Protein AF-0000000079455329 (afdb_homodimer)

Nearest PDB structures (foldseek):
  3hhj-assembly1_A  TM=7.631E-01  e=2.461E-07  Bartonella henselae str. Houston-1
  3r03-assembly1_A  TM=6.659E-01  e=1.787E-07  Rhodospirillum rubrum ATCC 11170
  5gp0-assembly1_I  TM=7.687E-01  e=3.396E-06  Arabidopsis thaliana
  2fml-assembly1_A  TM=8.034E-01  e=8.872E-06  Enterococcus faecalis
  5wy6-assembly1_A  TM=7.655E-01  e=1.303E-05  Arabidopsis thaliana

Secondary structure (DSSP, 8-state):
----PEEEEEEEEEEEETTEEEEEEE-SSTTTT-EE-EEEEPPTT--HHHHHHHHHHHHH-----GGG-EEEEEEEEEETT--EEEEEEEEEEE---SEEEEEEETTS--GGGS-TTHHHHHHHHHTT--EEEEEEESSSS-EEEEEEEE-S-TTS--/----PEEEEEEEEEEEETTEEEEEEE-SSTTTT-EE-EEEEPPTT--HHHHHHHHHHHHH-----GGG-EEEEEEEEEETT--EEEEEEEEEEE---SEEEEEEETTS--GGGS-TTHHHHHHHHHTT--EEEEEEESSSS-EEEEEEEE-S-TTS--

InterPro domains:
  IPR000086 NUDIX hydrolase domain [PF00293] (7-78)
  IPR000086 NUDIX hydrolase domain [PS51462] (4-130)
  IPR003563 Oxidized purine nucleoside triphosphate [PR01403] (7-24)
  IPR003563 Oxidized purine nucleoside triphosphate [PR01403] (24-40)
  IPR003563 Oxidized purine nucleoside triphosphate [PR01403] (100-118)
  IPR003563 Oxidized purine nucleoside triphosphate [PR01403] (119-137)
  IPR003563 Oxidized purine nucleoside triphosphate [PR01403] (137-152)
  IPR015797 NUDIX hydrolase-like domain superfamily [SSF55811] (6-130)
  IPR020084 NUDIX hydrolase, conserved site [PS00893] (40-61)
  IPR020476 NUDIX hydrolase [PR00502] (35-49)
  IPR020476 NUDIX hydrolase [PR00502] (49-64)

Structure (mmCIF, N/CA/C/O backbone):
data_AF-0000000079455329-model_v1
#
loop_
_entity.id
_entity.type
_entity.pdbx_description
1 polymer 'Oxidized purine nucleoside triphosphate hydrolase'
#
loop_
_atom_site.group_PDB
_atom_site.id
_atom_site.type_symbol
_atom_site.label_atom_id
_atom_site.label_alt_id
_atom_site.label_comp_id
_atom_site.label_asym_id
_atom_site.label_entity_id
_atom_site.label_seq_id
_atom_site.pdbx_PDB_ins_code
_atom_site.Cartn_x
_atom_site.Cartn_y
_atom_site.Cartn_z
_atom_site.occupancy
_atom_site.B_iso_or_equiv
_atom_site.auth_seq_id
_atom_site.auth_comp_id
_atom_site.auth_asym_id
_atom_site.auth_atom_id
_atom_site.pdbx_PDB_model_num
ATOM 1 N N . MET A 1 1 ? -15.812 -41.5 -19.469 1 39.53 1 MET A N 1
ATOM 2 C CA . MET A 1 1 ? -16 -40.094 -19.812 1 39.53 1 MET A CA 1
ATOM 3 C C . MET A 1 1 ? -14.977 -39.219 -19.125 1 39.53 1 MET A C 1
ATOM 5 O O . MET A 1 1 ? -14.961 -39.125 -17.891 1 39.53 1 MET A O 1
ATOM 9 N N . THR A 1 2 ? -13.734 -39.094 -19.531 1 50.09 2 THR A N 1
ATOM 10 C CA . THR A 1 2 ? -12.586 -38.438 -18.906 1 50.09 2 THR A CA 1
ATOM 11 C C . THR A 1 2 ? -12.938 -37.031 -18.484 1 50.09 2 THR A C 1
ATOM 13 O O . THR A 1 2 ? -13.414 -36.219 -19.281 1 50.09 2 THR A O 1
ATOM 16 N N . ALA A 1 3 ? -13.453 -36.875 -17.328 1 58.66 3 ALA A N 1
ATOM 17 C CA . ALA A 1 3 ? -14.062 -35.656 -16.844 1 58.66 3 ALA A CA 1
ATOM 18 C C . ALA A 1 3 ? -13.258 -34.438 -17.266 1 58.66 3 ALA A C 1
ATOM 20 O O . ALA A 1 3 ? -12.023 -34.438 -17.188 1 58.66 3 ALA A O 1
ATOM 21 N N . GLU A 1 4 ? -13.625 -33.781 -18.297 1 73.31 4 GLU A N 1
ATOM 22 C CA . GLU A 1 4 ? -13 -32.562 -18.875 1 73.31 4 GLU A CA 1
ATOM 23 C C . GLU A 1 4 ? -12.672 -31.547 -17.797 1 73.31 4 GLU A C 1
ATOM 25 O O . GLU A 1 4 ? -13.523 -31.203 -16.969 1 73.31 4 GLU A O 1
ATOM 30 N N . LEU A 1 5 ? -11.375 -31.406 -17.453 1 83.12 5 LEU A N 1
ATOM 31 C CA . LEU A 1 5 ? -10.945 -30.453 -16.453 1 83.12 5 LEU A CA 1
ATOM 32 C C . LEU A 1 5 ? -11.414 -29.031 -16.812 1 83.12 5 LEU A C 1
ATOM 34 O O . LEU A 1 5 ? -11.336 -28.641 -17.969 1 83.12 5 LEU A O 1
ATOM 38 N N . THR A 1 6 ? -12.133 -28.422 -15.922 1 92.31 6 THR A N 1
ATOM 39 C CA . THR A 1 6 ? -12.461 -27.016 -16.094 1 92.31 6 THR A CA 1
ATOM 40 C C . THR A 1 6 ? -11.227 -26.141 -15.867 1 92.31 6 THR A C 1
ATOM 42 O O . THR A 1 6 ? -10.508 -26.312 -14.891 1 92.31 6 THR A O 1
ATOM 45 N N . ARG A 1 7 ? -10.938 -25.266 -16.828 1 93.88 7 ARG A N 1
ATOM 46 C CA . ARG A 1 7 ? -9.781 -24.375 -16.75 1 93.88 7 ARG A CA 1
ATOM 47 C C . ARG A 1 7 ? -10.164 -23.047 -16.125 1 93.88 7 ARG A C 1
ATOM 49 O O . ARG A 1 7 ? -11.125 -22.391 -16.547 1 93.88 7 ARG A O 1
ATOM 56 N N . ARG A 1 8 ? -9.508 -22.672 -15.062 1 94.81 8 ARG A N 1
ATOM 57 C CA . ARG A 1 8 ? -9.648 -21.359 -14.422 1 94.81 8 ARG A CA 1
ATOM 58 C C . ARG A 1 8 ? -8.406 -20.5 -14.664 1 94.81 8 ARG A C 1
ATOM 60 O O . ARG A 1 8 ? -7.293 -20.906 -14.328 1 94.81 8 ARG A O 1
ATOM 67 N N . VAL A 1 9 ? -8.609 -19.391 -15.234 1 97.19 9 VAL A N 1
ATOM 68 C CA . VAL A 1 9 ? -7.496 -18.5 -15.539 1 97.19 9 VAL A CA 1
ATOM 69 C C . VAL A 1 9 ? -7.355 -17.453 -14.43 1 97.19 9 VAL A C 1
ATOM 71 O O . VAL A 1 9 ? -8.312 -16.734 -14.117 1 97.19 9 VAL A O 1
ATOM 74 N N . LEU A 1 10 ? -6.168 -17.391 -13.805 1 97.44 10 LEU A N 1
ATOM 75 C CA . LEU A 1 10 ? -5.859 -16.5 -12.695 1 97.44 10 LEU A CA 1
ATOM 76 C C . LEU A 1 10 ? -4.633 -15.648 -13.008 1 97.44 10 LEU A C 1
ATOM 78 O O . LEU A 1 10 ? -3.857 -15.977 -13.906 1 97.44 10 LEU A O 1
ATOM 82 N N . THR A 1 11 ? -4.512 -14.531 -12.312 1 98 11 THR A N 1
ATOM 83 C CA . THR A 1 11 ? -3.316 -13.703 -12.398 1 98 11 THR A CA 1
ATOM 84 C C . THR A 1 11 ? -2.65 -13.57 -11.031 1 98 11 THR A C 1
ATOM 86 O O . THR A 1 11 ? -3.303 -13.734 -10 1 98 11 THR A O 1
ATOM 89 N N . LEU A 1 12 ? -1.453 -13.398 -11.047 1 97.56 12 LEU A N 1
ATOM 90 C CA . LEU A 1 12 ? -0.625 -13.102 -9.883 1 97.56 12 LEU A CA 1
ATOM 91 C C . LEU A 1 12 ? 0.393 -12.016 -10.203 1 97.56 12 LEU A C 1
ATOM 93 O O . LEU A 1 12 ? 1.142 -12.125 -11.18 1 97.56 12 LEU A O 1
ATOM 97 N N . LEU A 1 13 ? 0.388 -10.984 -9.477 1 96.44 13 LEU A N 1
ATOM 98 C CA . LEU A 1 13 ? 1.254 -9.828 -9.711 1 96.44 13 LEU A CA 1
ATOM 99 C C . LEU A 1 13 ? 2.104 -9.531 -8.484 1 96.44 13 LEU A C 1
ATOM 101 O O . LEU A 1 13 ? 1.582 -9.445 -7.367 1 96.44 13 LEU A O 1
ATOM 105 N N . PHE A 1 14 ? 3.377 -9.414 -8.68 1 95.44 14 PHE A N 1
ATOM 106 C CA . PHE A 1 14 ? 4.312 -9.047 -7.625 1 95.44 14 PHE A CA 1
ATOM 107 C C . PHE A 1 14 ? 4.859 -7.645 -7.848 1 95.44 14 PHE A C 1
ATOM 109 O O . PHE A 1 14 ? 5.234 -7.285 -8.969 1 95.44 14 PHE A O 1
ATOM 116 N N . VAL A 1 15 ? 4.883 -6.852 -6.875 1 88.69 15 VAL A N 1
ATOM 117 C CA . VAL A 1 15 ? 5.402 -5.488 -6.902 1 88.69 15 VAL A CA 1
ATOM 118 C C . VAL A 1 15 ? 6.773 -5.445 -6.234 1 88.69 15 VAL A C 1
ATOM 120 O O . VAL A 1 15 ? 6.93 -5.867 -5.09 1 88.69 15 VAL A O 1
ATOM 123 N N . ARG A 1 16 ? 7.695 -4.898 -6.992 1 88.62 16 ARG A N 1
ATOM 124 C CA . ARG A 1 16 ? 9.078 -4.84 -6.52 1 88.62 16 ARG A CA 1
ATOM 125 C C . ARG A 1 16 ? 9.547 -3.395 -6.375 1 88.62 16 ARG A C 1
ATOM 127 O O . ARG A 1 16 ? 9.227 -2.551 -7.215 1 88.62 16 ARG A O 1
ATOM 134 N N . GLU A 1 17 ? 10.297 -3.162 -5.355 1 81.75 17 GLU A N 1
ATOM 135 C CA . GLU A 1 17 ? 11.031 -1.917 -5.141 1 81.75 17 GLU A CA 1
ATOM 136 C C . GLU A 1 17 ? 12.469 -2.189 -4.727 1 81.75 17 GLU A C 1
ATOM 138 O O . GLU A 1 17 ? 12.742 -2.484 -3.561 1 81.75 17 GLU A O 1
ATOM 143 N N . GLY A 1 18 ? 13.375 -2.064 -5.742 1 83.12 18 GLY A N 1
ATOM 144 C CA . GLY A 1 18 ? 14.742 -2.449 -5.445 1 83.12 18 GLY A CA 1
ATOM 145 C C . GLY A 1 18 ? 14.867 -3.877 -4.945 1 83.12 18 GLY A C 1
ATOM 146 O O . GLY A 1 18 ? 14.477 -4.816 -5.641 1 83.12 18 GLY A O 1
ATOM 147 N N . ASP A 1 19 ? 15.391 -3.986 -3.68 1 87.81 19 ASP A N 1
ATOM 148 C CA . ASP A 1 19 ? 15.594 -5.309 -3.094 1 87.81 19 ASP A CA 1
ATOM 149 C C . ASP A 1 19 ? 14.438 -5.68 -2.17 1 87.81 19 ASP A C 1
ATOM 151 O O . ASP A 1 19 ? 14.609 -6.461 -1.232 1 87.81 19 ASP A O 1
ATOM 155 N N . ARG A 1 20 ? 13.32 -5.129 -2.416 1 86.62 20 ARG A N 1
ATOM 156 C CA . ARG A 1 20 ? 12.133 -5.449 -1.625 1 86.62 20 ARG A CA 1
ATOM 157 C C . ARG A 1 20 ? 10.992 -5.922 -2.516 1 86.62 20 ARG A C 1
ATOM 159 O O . ARG A 1 20 ? 10.867 -5.484 -3.662 1 86.62 20 ARG A O 1
ATOM 166 N N . LEU A 1 21 ? 10.203 -6.805 -1.957 1 90.5 21 LEU A N 1
ATOM 167 C CA . LEU A 1 21 ? 9.039 -7.371 -2.619 1 90.5 21 LEU A CA 1
ATOM 168 C C . LEU A 1 21 ? 7.785 -7.184 -1.766 1 90.5 21 LEU A C 1
ATOM 170 O O . LEU A 1 21 ? 7.805 -7.449 -0.562 1 90.5 21 LEU A O 1
ATOM 174 N N . LEU A 1 22 ? 6.754 -6.629 -2.357 1 86.25 22 LEU A N 1
ATOM 175 C CA . LEU A 1 22 ? 5.492 -6.473 -1.645 1 86.25 22 LEU A CA 1
ATOM 176 C C . LEU A 1 22 ? 4.688 -7.766 -1.673 1 86.25 22 LEU A C 1
ATOM 178 O O . LEU A 1 22 ? 4.414 -8.312 -2.744 1 86.25 22 LEU A O 1
ATOM 182 N N . LEU A 1 23 ? 4.344 -8.359 -0.534 1 89.75 23 LEU A N 1
ATOM 183 C CA . LEU A 1 23 ? 3.471 -9.516 -0.417 1 89.75 23 LEU A CA 1
ATOM 184 C C . LEU A 1 23 ? 2.211 -9.18 0.373 1 89.75 23 LEU A C 1
ATOM 186 O O . LEU A 1 23 ? 2.184 -8.188 1.106 1 89.75 23 LEU A O 1
ATOM 190 N N . GLY A 1 24 ? 1.191 -9.906 0.113 1 88.31 24 GLY A N 1
ATOM 191 C CA . GLY A 1 24 ? -0.048 -9.773 0.862 1 88.31 24 GLY A CA 1
ATOM 192 C C . GLY A 1 24 ? -0.431 -11.031 1.611 1 88.31 24 GLY A C 1
ATOM 193 O O . GLY A 1 24 ? -0.409 -12.125 1.047 1 88.31 24 GLY A O 1
ATOM 194 N N . TYR A 1 25 ? -0.701 -10.836 2.846 1 86.88 25 TYR A N 1
ATOM 195 C CA . TYR A 1 25 ? -1.181 -11.945 3.662 1 86.88 25 TYR A CA 1
ATOM 196 C C . TYR A 1 25 ? -2.664 -12.195 3.418 1 86.88 25 TYR A C 1
ATOM 198 O O . TYR A 1 25 ? -3.496 -11.312 3.639 1 86.88 25 TYR A O 1
ATOM 206 N N . LYS A 1 26 ? -2.961 -13.359 2.943 1 85.56 26 LYS A N 1
ATOM 207 C CA . LYS A 1 26 ? -4.355 -13.688 2.652 1 85.56 26 LYS A CA 1
ATOM 208 C C . LYS A 1 26 ? -5.133 -13.969 3.934 1 85.56 26 LYS A C 1
ATOM 210 O O . LYS A 1 26 ? -4.836 -14.93 4.648 1 85.56 26 LYS A O 1
ATOM 215 N N . LYS A 1 27 ? -6.176 -13.234 4.137 1 80.12 27 LYS A N 1
ATOM 216 C CA . LYS A 1 27 ? -6.953 -13.328 5.371 1 80.12 27 LYS A CA 1
ATOM 217 C C . LYS A 1 27 ? -8.109 -14.32 5.223 1 80.12 27 LYS A C 1
ATOM 219 O O . LYS A 1 27 ? -8.562 -14.898 6.207 1 80.12 27 LYS A O 1
ATOM 224 N N . ASN A 1 28 ? -8.516 -14.539 4.012 1 79.5 28 ASN A N 1
ATOM 225 C CA . ASN A 1 28 ? -9.664 -15.406 3.756 1 79.5 28 ASN A CA 1
ATOM 226 C C . ASN A 1 28 ? -9.539 -16.109 2.406 1 79.5 28 ASN A C 1
ATOM 228 O O . ASN A 1 28 ? -8.664 -15.781 1.607 1 79.5 28 ASN A O 1
ATOM 232 N N . GLY A 1 29 ? -10.305 -17.219 2.221 1 80.62 29 GLY A N 1
ATOM 233 C CA . GLY A 1 29 ? -10.406 -17.875 0.926 1 80.62 29 GLY A CA 1
ATOM 234 C C . GLY A 1 29 ? -9.266 -18.828 0.652 1 80.62 29 GLY A C 1
ATOM 235 O O . GLY A 1 29 ? -8.609 -19.297 1.582 1 80.62 29 GLY A O 1
ATOM 236 N N . PHE A 1 30 ? -9.211 -19.203 -0.69 1 83.5 30 PHE A N 1
ATOM 237 C CA . PHE A 1 30 ? -8.18 -20.125 -1.163 1 83.5 30 PHE A CA 1
ATOM 238 C C . PHE A 1 30 ? -6.785 -19.562 -0.894 1 83.5 30 PHE A C 1
ATOM 240 O O . PHE A 1 30 ? -6.414 -18.531 -1.442 1 83.5 30 PHE A O 1
ATOM 247 N N . GLY A 1 31 ? -6.027 -20.234 -0.056 1 88.25 31 GLY A N 1
ATOM 248 C CA . GLY A 1 31 ? -4.695 -19.797 0.32 1 88.25 31 GLY A CA 1
ATOM 249 C C . GLY A 1 31 ? -4.68 -18.969 1.593 1 88.25 31 GLY A C 1
ATOM 250 O O . GLY A 1 31 ? -3.738 -18.219 1.836 1 88.25 31 GLY A O 1
ATOM 251 N N . LYS A 1 32 ? -5.785 -19.016 2.324 1 87.88 32 LYS A N 1
ATOM 252 C CA . LYS A 1 32 ? -5.855 -18.297 3.596 1 87.88 32 LYS A CA 1
ATOM 253 C C . LYS A 1 32 ? -4.648 -18.625 4.473 1 87.88 32 LYS A C 1
ATOM 255 O O . LYS A 1 32 ? -4.238 -19.781 4.57 1 87.88 32 LYS A O 1
ATOM 260 N N . GLY A 1 33 ? -4.098 -17.547 5.062 1 89.44 33 GLY A N 1
ATOM 261 C CA . GLY A 1 33 ? -2.98 -17.719 5.977 1 89.44 33 GLY A CA 1
ATOM 262 C C . GLY A 1 33 ? -1.634 -17.75 5.273 1 89.44 33 GLY A C 1
ATOM 263 O O . GLY A 1 33 ? -0.603 -17.984 5.906 1 89.44 33 GLY A O 1
ATOM 264 N N . LYS A 1 34 ? -1.612 -17.516 4.031 1 93.94 34 LYS A N 1
ATOM 265 C CA . LYS A 1 34 ? -0.366 -17.547 3.271 1 93.94 34 LYS A CA 1
ATOM 266 C C . LYS A 1 34 ? -0.044 -16.156 2.711 1 93.94 34 LYS A C 1
ATOM 268 O O . LYS A 1 34 ? -0.948 -15.406 2.344 1 93.94 34 LYS A O 1
ATOM 273 N N . TRP A 1 35 ? 1.238 -15.867 2.693 1 92.38 35 TRP A N 1
ATOM 274 C CA . TRP A 1 35 ? 1.725 -14.703 1.956 1 92.38 35 TRP A CA 1
ATOM 275 C C . TRP A 1 35 ? 1.782 -14.992 0.46 1 92.38 35 TRP A C 1
ATOM 277 O O . TRP A 1 35 ? 2.203 -16.078 0.047 1 92.38 35 TRP A O 1
ATOM 287 N N . ASN A 1 36 ? 1.346 -14.102 -0.273 1 94.56 36 ASN A N 1
ATOM 288 C CA . ASN A 1 36 ? 1.312 -14.289 -1.72 1 94.56 36 ASN A CA 1
ATOM 289 C C . ASN A 1 36 ? 1.382 -12.953 -2.457 1 94.56 36 ASN A C 1
ATOM 291 O O . ASN A 1 36 ? 1.353 -11.891 -1.831 1 94.56 36 ASN A O 1
ATOM 295 N N . GLY A 1 37 ? 1.66 -13.07 -3.75 1 95.06 37 GLY A N 1
ATOM 296 C CA . GLY A 1 37 ? 1.402 -11.898 -4.566 1 95.06 37 GLY A CA 1
ATOM 297 C C . GLY A 1 37 ? -0.066 -11.516 -4.621 1 95.06 37 GLY A C 1
ATOM 298 O O . GLY A 1 37 ? -0.883 -12.07 -3.883 1 95.06 37 GLY A O 1
ATOM 299 N N . PHE A 1 38 ? -0.296 -10.594 -5.422 1 92.12 38 PHE A N 1
ATOM 300 C CA . PHE A 1 38 ? -1.661 -10.102 -5.562 1 92.12 38 PHE A CA 1
ATOM 301 C C . PHE A 1 38 ? -2.287 -10.602 -6.859 1 92.12 38 PHE A C 1
ATOM 303 O O . PHE A 1 38 ? -1.667 -10.531 -7.922 1 92.12 38 PHE A O 1
ATOM 310 N N . GLY A 1 39 ? -3.467 -11.141 -6.742 1 94.06 39 GLY A N 1
ATOM 311 C CA . GLY A 1 39 ? -4.082 -11.68 -7.945 1 94.06 39 GLY A CA 1
ATOM 312 C C . GLY A 1 39 ? -5.449 -12.281 -7.699 1 94.06 39 GLY A C 1
ATOM 313 O O . GLY A 1 39 ? -5.977 -12.211 -6.586 1 94.06 39 GLY A O 1
ATOM 314 N N . GLY A 1 40 ? -6.016 -12.789 -8.727 1 94 40 GLY A N 1
ATOM 315 C CA . GLY A 1 40 ? -7.344 -13.383 -8.711 1 94 40 GLY A CA 1
ATOM 316 C C . GLY A 1 40 ? -7.809 -13.844 -10.078 1 94 40 GLY A C 1
ATOM 317 O O . GLY A 1 40 ? -6.996 -14.016 -10.992 1 94 40 GLY A O 1
ATOM 318 N N . LYS A 1 41 ? -9.094 -14.078 -10.148 1 95.06 41 LYS A N 1
ATOM 319 C CA . LYS A 1 41 ? -9.68 -14.633 -11.367 1 95.06 41 LYS A CA 1
ATOM 320 C C . LYS A 1 41 ? -9.789 -13.562 -12.453 1 95.06 41 LYS A C 1
ATOM 322 O O . LYS A 1 41 ? -10.109 -12.406 -12.164 1 95.06 41 LYS A O 1
ATOM 327 N N . VAL A 1 42 ? -9.539 -14.039 -13.672 1 97 42 VAL A N 1
ATOM 328 C CA . VAL A 1 42 ? -9.773 -13.188 -14.828 1 97 42 VAL A CA 1
ATOM 329 C C . VAL A 1 42 ? -11.266 -13.18 -15.172 1 97 42 VAL A C 1
ATOM 331 O O . VAL A 1 42 ? -11.883 -14.242 -15.281 1 97 42 VAL A O 1
ATOM 334 N N . LYS A 1 43 ? -11.867 -11.992 -15.273 1 95.12 43 LYS A N 1
ATOM 335 C CA . LYS A 1 43 ? -13.273 -11.867 -15.633 1 95.12 43 LYS A CA 1
ATOM 336 C C . LYS A 1 43 ? -13.477 -12.023 -17.141 1 95.12 43 LYS A C 1
ATOM 338 O O . LYS A 1 43 ? -12.547 -11.82 -17.922 1 95.12 43 LYS A O 1
ATOM 343 N N . ASP A 1 44 ? -14.695 -12.297 -17.484 1 93.94 44 ASP A N 1
ATOM 344 C CA . ASP A 1 44 ? -15.023 -12.461 -18.891 1 93.94 44 ASP A CA 1
ATOM 345 C C . ASP A 1 44 ? -14.734 -11.172 -19.672 1 93.94 44 ASP A C 1
ATOM 347 O O . ASP A 1 44 ? -15.156 -10.086 -19.266 1 93.94 44 ASP A O 1
ATOM 351 N N . GLY A 1 45 ? -13.984 -11.312 -20.844 1 95 45 GLY A N 1
ATOM 352 C CA . GLY A 1 45 ? -13.688 -10.172 -21.703 1 95 45 GLY A CA 1
ATOM 353 C C . GLY A 1 45 ? -12.5 -9.359 -21.219 1 95 45 GLY A C 1
ATOM 354 O O . GLY A 1 45 ? -12.117 -8.383 -21.859 1 95 45 GLY A O 1
ATOM 355 N N . GLU A 1 46 ? -11.961 -9.688 -20.141 1 94.62 46 GLU A N 1
ATOM 356 C CA . GLU A 1 46 ? -10.828 -8.984 -19.547 1 94.62 46 GLU A CA 1
ATOM 357 C C . GLU A 1 46 ? -9.5 -9.625 -19.953 1 94.62 46 GLU A C 1
ATOM 359 O O . GLU A 1 46 ? -9.391 -10.852 -20 1 94.62 46 GLU A O 1
ATOM 364 N N . THR A 1 47 ? -8.484 -8.797 -20.344 1 96.81 47 THR A N 1
ATOM 365 C CA . THR A 1 47 ? -7.156 -9.352 -20.547 1 96.81 47 THR A CA 1
ATOM 366 C C . THR A 1 47 ? -6.516 -9.75 -19.234 1 96.81 47 THR A C 1
ATOM 368 O O . THR A 1 47 ? -6.926 -9.273 -18.172 1 96.81 47 THR A O 1
ATOM 371 N N . VAL A 1 48 ? -5.512 -10.609 -19.297 1 97.25 48 VAL A N 1
ATOM 372 C CA . VAL A 1 48 ? -4.816 -11.039 -18.078 1 97.25 48 VAL A CA 1
ATOM 373 C C . VAL A 1 48 ? -4.086 -9.859 -17.453 1 97.25 48 VAL A C 1
ATOM 375 O O . VAL A 1 48 ? -3.977 -9.766 -16.234 1 97.25 48 VAL A O 1
ATOM 378 N N . GLU A 1 49 ? -3.586 -8.93 -18.25 1 96.5 49 GLU A N 1
ATOM 379 C CA . GLU A 1 49 ? -2.93 -7.734 -17.734 1 96.5 49 GLU A CA 1
ATOM 380 C C . GLU A 1 49 ? -3.908 -6.859 -16.953 1 96.5 49 GLU A C 1
ATOM 382 O O . GLU A 1 49 ? -3.6 -6.41 -15.852 1 96.5 49 GLU A O 1
ATOM 387 N N . ALA A 1 50 ? -5.082 -6.609 -17.547 1 94.06 50 ALA A N 1
ATOM 388 C CA . ALA A 1 50 ? -6.105 -5.793 -16.906 1 94.06 50 ALA A CA 1
ATOM 389 C C . ALA A 1 50 ? -6.547 -6.414 -15.586 1 94.06 50 ALA A C 1
ATOM 391 O O . ALA A 1 50 ? -6.73 -5.707 -14.586 1 94.06 50 ALA A O 1
ATOM 392 N N . ALA A 1 51 ? -6.75 -7.723 -15.609 1 96.06 51 ALA A N 1
ATOM 393 C CA . ALA A 1 51 ? -7.133 -8.438 -14.398 1 96.06 51 ALA A CA 1
ATOM 394 C C . ALA A 1 51 ? -6.074 -8.281 -13.305 1 96.06 51 ALA A C 1
ATOM 396 O O . ALA A 1 51 ? -6.402 -8.016 -12.148 1 96.06 51 ALA A O 1
ATOM 397 N N . ALA A 1 52 ? -4.77 -8.406 -13.672 1 96 52 ALA A N 1
ATOM 398 C CA . ALA A 1 52 ? -3.672 -8.281 -12.719 1 96 52 ALA A CA 1
ATOM 399 C C . ALA A 1 52 ? -3.67 -6.91 -12.055 1 96 52 ALA A C 1
ATOM 401 O O . ALA A 1 52 ? -3.553 -6.809 -10.828 1 96 52 ALA A O 1
ATOM 402 N N . ILE A 1 53 ? -3.842 -5.93 -12.859 1 87.69 53 ILE A N 1
ATOM 403 C CA . ILE A 1 53 ? -3.822 -4.559 -12.359 1 87.69 53 ILE A CA 1
ATOM 404 C C . ILE A 1 53 ? -5.031 -4.316 -11.461 1 87.69 53 ILE A C 1
ATOM 406 O O . ILE A 1 53 ? -4.898 -3.748 -10.375 1 87.69 53 ILE A O 1
ATOM 410 N N . ARG A 1 54 ? -6.168 -4.758 -11.891 1 85.69 54 ARG A N 1
ATOM 411 C CA . ARG A 1 54 ? -7.391 -4.59 -11.109 1 85.69 54 ARG A CA 1
ATOM 412 C C . ARG A 1 54 ? -7.281 -5.293 -9.758 1 85.69 54 ARG A C 1
ATOM 414 O O . ARG A 1 54 ? -7.598 -4.711 -8.719 1 85.69 54 ARG A O 1
ATOM 421 N N . GLU A 1 55 ? -6.906 -6.52 -9.68 1 90.38 55 GLU A N 1
ATOM 422 C CA . GLU A 1 55 ? -6.789 -7.301 -8.445 1 90.38 55 GLU A CA 1
ATOM 423 C C . GLU A 1 55 ? -5.773 -6.676 -7.492 1 90.38 55 GLU A C 1
ATOM 425 O O . GLU A 1 55 ? -5.977 -6.672 -6.277 1 90.38 55 GLU A O 1
ATOM 430 N N . LEU A 1 56 ? -4.652 -6.203 -8.023 1 85.81 56 LEU A N 1
ATOM 431 C CA . LEU A 1 56 ? -3.67 -5.523 -7.191 1 85.81 56 LEU A CA 1
ATOM 432 C C . LEU A 1 56 ? -4.297 -4.328 -6.477 1 85.81 56 LEU A C 1
ATOM 434 O O . LEU A 1 56 ? -4.125 -4.164 -5.266 1 85.81 56 LEU A O 1
ATOM 438 N N . GLU A 1 57 ? -4.992 -3.59 -7.246 1 74.44 57 GLU A N 1
ATOM 439 C CA . GLU A 1 57 ? -5.648 -2.418 -6.68 1 74.44 57 GLU A CA 1
ATOM 440 C C . GLU A 1 57 ? -6.66 -2.818 -5.605 1 74.44 57 GLU A C 1
ATOM 442 O O . GLU A 1 57 ? -6.688 -2.234 -4.52 1 74.44 57 GLU A O 1
ATOM 447 N N . GLU A 1 58 ? -7.477 -3.771 -5.879 1 76.81 58 GLU A N 1
ATOM 448 C CA . G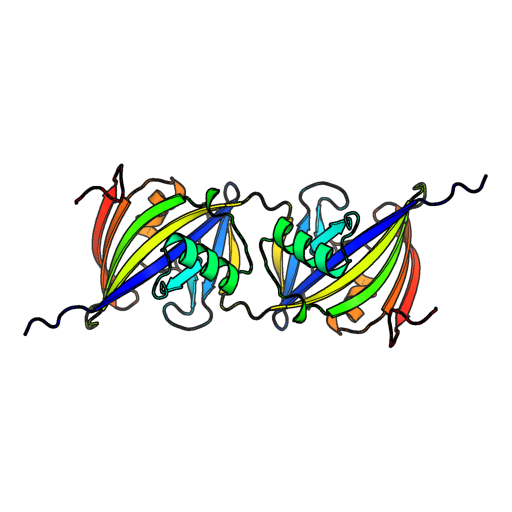LU A 1 58 ? -8.508 -4.227 -4.957 1 76.81 58 GLU A CA 1
ATOM 449 C C . GLU A 1 58 ? -7.898 -4.773 -3.67 1 76.81 58 GLU A C 1
ATOM 451 O O . GLU A 1 58 ? -8.414 -4.523 -2.576 1 76.81 58 GLU A O 1
ATOM 456 N N . GLU A 1 59 ? -6.793 -5.484 -3.744 1 80.75 59 GLU A N 1
ATOM 457 C CA . GLU A 1 59 ? -6.27 -6.25 -2.617 1 80.75 59 GLU A CA 1
ATOM 458 C C . GLU A 1 59 ? -5.246 -5.441 -1.829 1 80.75 59 GLU A C 1
ATOM 460 O O . GLU A 1 59 ? -4.941 -5.766 -0.679 1 80.75 59 GLU A O 1
ATOM 465 N N . SER A 1 60 ? -4.625 -4.461 -2.43 1 73.88 60 SER A N 1
ATOM 466 C CA . SER A 1 60 ? -3.514 -3.787 -1.764 1 73.88 60 SER A CA 1
ATOM 467 C C . SER A 1 60 ? -3.67 -2.271 -1.825 1 73.88 60 SER A C 1
ATOM 469 O O . SER A 1 60 ? -2.988 -1.542 -1.103 1 73.88 60 SER A O 1
ATOM 471 N N . GLY A 1 61 ? -4.551 -1.823 -2.773 1 67.69 61 GLY A N 1
ATOM 472 C CA . GLY A 1 61 ? -4.68 -0.39 -2.99 1 67.69 61 GLY A CA 1
ATOM 473 C C . GLY A 1 61 ? -3.586 0.182 -3.871 1 67.69 61 GLY A C 1
ATOM 474 O O . GLY A 1 61 ? -3.609 1.367 -4.207 1 67.69 61 GLY A O 1
ATOM 475 N N . VAL A 1 62 ? -2.664 -0.578 -4.301 1 69.31 62 VAL A N 1
ATOM 476 C CA . VAL A 1 62 ? -1.549 -0.129 -5.129 1 69.31 62 VAL A CA 1
ATOM 477 C C . VAL A 1 62 ? -1.984 -0.061 -6.59 1 69.31 62 VAL A C 1
ATOM 479 O O . VAL A 1 62 ? -2.627 -0.984 -7.098 1 69.31 62 VAL A O 1
ATOM 482 N N . ILE A 1 63 ? -1.765 1.055 -7.234 1 66.44 63 ILE A N 1
ATOM 483 C CA . ILE A 1 63 ? -2.08 1.232 -8.648 1 66.44 63 ILE A CA 1
ATOM 484 C C . ILE A 1 63 ? -0.79 1.25 -9.469 1 66.44 63 ILE A C 1
ATOM 486 O O . ILE A 1 63 ? 0.177 1.922 -9.102 1 66.44 63 ILE A O 1
ATOM 490 N N . VAL A 1 64 ? -0.723 0.481 -10.492 1 75.31 64 VAL A N 1
ATOM 491 C CA . VAL A 1 64 ? 0.437 0.439 -11.375 1 75.31 64 VAL A CA 1
ATOM 492 C C . VAL A 1 64 ? -0.009 0.642 -12.82 1 75.31 64 VAL A C 1
ATOM 494 O O . VAL A 1 64 ? -1.182 0.446 -13.148 1 75.31 64 VAL A O 1
ATOM 497 N N . SER A 1 65 ? 0.911 1.133 -13.617 1 75.56 65 SER A N 1
ATOM 498 C CA . SER A 1 65 ? 0.626 1.343 -15.031 1 75.56 65 SER A CA 1
ATOM 499 C C . SER A 1 65 ? 0.776 0.049 -15.828 1 75.56 65 SER A C 1
ATOM 501 O O . SER A 1 65 ? 1.594 -0.806 -15.477 1 75.56 65 SER A O 1
ATOM 503 N N . TYR A 1 66 ? -0.024 -0.013 -16.891 1 85 66 TYR A N 1
ATOM 504 C CA . TYR A 1 66 ? 0.076 -1.137 -17.828 1 85 66 TYR A CA 1
ATOM 505 C C . TYR A 1 66 ? 1.493 -1.27 -18.359 1 85 66 TYR A C 1
ATOM 507 O O . TYR A 1 66 ? 1.994 -2.383 -18.547 1 85 66 TYR A O 1
ATOM 515 N N . THR A 1 67 ? 2.168 -0.127 -18.562 1 86.38 67 THR A N 1
ATOM 516 C CA . THR A 1 67 ? 3.475 -0.117 -19.203 1 86.38 67 THR A CA 1
ATOM 517 C C . THR A 1 67 ? 4.555 -0.624 -18.25 1 86.38 67 THR A C 1
ATOM 519 O O . THR A 1 67 ? 5.652 -0.98 -18.688 1 86.38 67 THR A O 1
ATOM 522 N N . SER A 1 68 ? 4.285 -0.651 -17.016 1 85.88 68 SER A N 1
ATOM 523 C CA . SER A 1 68 ? 5.277 -1.089 -16.047 1 85.88 68 SER A CA 1
ATOM 524 C C . SER A 1 68 ? 5.184 -2.59 -15.789 1 85.88 68 SER A C 1
ATOM 526 O O . SER A 1 68 ? 6.059 -3.174 -15.148 1 85.88 68 SER A O 1
ATOM 528 N N . LEU A 1 69 ? 4.117 -3.217 -16.328 1 92.56 69 LEU A N 1
ATOM 529 C CA . LEU A 1 69 ? 3.885 -4.637 -16.078 1 92.56 69 LEU A CA 1
ATOM 530 C C . LEU A 1 69 ? 4.801 -5.492 -16.953 1 92.56 69 LEU A C 1
ATOM 532 O O . LEU A 1 69 ? 4.984 -5.203 -18.141 1 92.56 69 LEU A O 1
ATOM 536 N N . LYS A 1 70 ? 5.402 -6.449 -16.375 1 95.25 70 LYS A N 1
ATOM 537 C CA . LYS A 1 70 ? 6.184 -7.457 -17.094 1 95.25 70 LYS A CA 1
ATOM 538 C C . LYS A 1 70 ? 5.625 -8.859 -16.844 1 95.25 70 LYS A C 1
ATOM 540 O O . LYS A 1 70 ? 5.547 -9.312 -15.703 1 95.25 70 LYS A O 1
ATOM 545 N N . LYS A 1 71 ? 5.203 -9.531 -17.906 1 97.38 71 LYS A N 1
ATOM 546 C CA . LYS A 1 71 ? 4.781 -10.922 -17.781 1 97.38 71 LYS A CA 1
ATOM 547 C C . LYS A 1 71 ? 5.984 -11.852 -17.688 1 97.38 71 LYS A C 1
ATOM 549 O O . LYS A 1 71 ? 6.855 -11.836 -18.562 1 97.38 71 LYS A O 1
ATOM 554 N N . LEU A 1 72 ? 5.98 -12.664 -16.703 1 97.5 72 LEU A N 1
ATOM 555 C CA . LEU A 1 72 ? 7.168 -13.492 -16.5 1 97.5 72 LEU A CA 1
ATOM 556 C C . LEU A 1 72 ? 6.859 -14.961 -16.75 1 97.5 72 LEU A C 1
ATOM 558 O O . LEU A 1 72 ? 7.75 -15.734 -17.125 1 97.5 72 LEU A O 1
ATOM 562 N N . ALA A 1 73 ? 5.57 -15.398 -16.516 1 98 73 ALA A N 1
ATOM 563 C CA . ALA A 1 73 ? 5.367 -16.844 -16.609 1 98 73 ALA A CA 1
ATOM 564 C C . ALA A 1 73 ? 3.893 -17.172 -16.828 1 98 73 ALA A C 1
ATOM 566 O O . ALA A 1 73 ? 3.018 -16.344 -16.562 1 98 73 ALA A O 1
ATOM 567 N N . LYS A 1 74 ? 3.707 -18.266 -17.391 1 97.25 74 LYS A N 1
ATOM 568 C CA . LYS A 1 74 ? 2.445 -19 -17.391 1 97.25 74 LYS A CA 1
ATOM 569 C C . LYS A 1 74 ? 2.596 -20.344 -16.672 1 97.25 74 LYS A C 1
ATOM 571 O O . LYS A 1 74 ? 3.381 -21.188 -17.109 1 97.25 74 LYS A O 1
ATOM 576 N N . MET A 1 75 ? 1.878 -20.5 -15.57 1 97.62 75 MET A N 1
ATOM 577 C CA . MET A 1 75 ? 1.975 -21.719 -14.781 1 97.62 75 MET A CA 1
ATOM 578 C C . MET A 1 75 ? 0.641 -22.453 -14.758 1 97.62 75 MET A C 1
ATOM 580 O O . MET A 1 75 ? -0.419 -21.844 -14.875 1 97.62 75 MET A O 1
ATOM 584 N N . GLU A 1 76 ? 0.767 -23.719 -14.648 1 96.81 76 GLU A N 1
ATOM 585 C CA . GLU A 1 76 ? -0.407 -24.562 -14.453 1 96.81 76 GLU A CA 1
ATOM 586 C C . GLU A 1 76 ? -0.313 -25.344 -13.141 1 96.81 76 GLU A C 1
ATOM 588 O O . GLU A 1 76 ? 0.753 -25.844 -12.789 1 96.81 76 GLU A O 1
ATOM 593 N N . MET A 1 77 ? -1.411 -25.344 -12.453 1 95.88 77 MET A N 1
ATOM 594 C CA . MET A 1 77 ? -1.489 -26.078 -11.188 1 95.88 77 MET A CA 1
ATOM 595 C C . MET A 1 77 ? -2.707 -26.984 -11.164 1 95.88 77 MET A C 1
ATOM 597 O O . MET A 1 77 ? -3.799 -26.594 -11.578 1 95.88 77 MET A O 1
ATOM 601 N N . GLU A 1 78 ? -2.488 -28.203 -10.734 1 94.94 78 GLU A N 1
ATOM 602 C CA . GLU A 1 78 ? -3.557 -29.172 -10.523 1 94.94 78 GLU A CA 1
ATOM 603 C C . GLU A 1 78 ? -3.521 -29.734 -9.102 1 94.94 78 GLU A C 1
ATOM 605 O O . GLU A 1 78 ? -2.447 -29.969 -8.547 1 94.94 78 GLU A O 1
ATOM 610 N N . PHE A 1 79 ? -4.695 -29.891 -8.555 1 93.62 79 PHE A N 1
ATOM 611 C CA . PHE A 1 79 ? -4.852 -30.5 -7.234 1 93.62 79 PHE A CA 1
ATOM 612 C C . PHE A 1 79 ? -5.535 -31.844 -7.344 1 93.62 79 PHE A C 1
ATOM 614 O O . PHE A 1 79 ? -6.574 -31.969 -7.996 1 93.62 79 PHE A O 1
ATOM 621 N N . GLU A 1 80 ? -4.891 -32.812 -6.762 1 92.75 80 GLU A N 1
ATOM 622 C CA . GLU A 1 80 ? -5.504 -34.125 -6.781 1 92.75 80 GLU A CA 1
ATOM 623 C C . GLU A 1 80 ? -6.922 -34.094 -6.223 1 92.75 80 GLU A C 1
ATOM 625 O O . GLU A 1 80 ? -7.164 -33.5 -5.172 1 92.75 80 GLU A O 1
ATOM 630 N N . GLY A 1 81 ? -7.832 -34.719 -6.98 1 90.44 81 GLY A N 1
ATOM 631 C CA . GLY A 1 81 ? -9.211 -34.781 -6.535 1 90.44 81 GLY A CA 1
ATOM 632 C C . GLY A 1 81 ? -10.055 -33.625 -7.016 1 90.44 81 GLY A C 1
ATOM 633 O O . GLY A 1 81 ? -11.281 -33.625 -6.879 1 90.44 81 GLY A O 1
ATOM 634 N N . TRP A 1 82 ? -9.367 -32.625 -7.477 1 88.81 82 TRP A N 1
ATOM 635 C CA . TRP A 1 82 ? -10.094 -31.5 -8.023 1 88.81 82 TRP A CA 1
ATOM 636 C C . TRP A 1 82 ? -10.336 -31.672 -9.523 1 88.81 82 TRP A C 1
ATOM 638 O O . TRP A 1 82 ? -9.539 -32.312 -10.211 1 88.81 82 TRP A O 1
ATOM 648 N N . ASN A 1 83 ? -11.344 -31.234 -10.023 1 90.62 83 ASN A N 1
ATOM 649 C CA . ASN A 1 83 ? -11.625 -31.234 -11.453 1 90.62 83 ASN A CA 1
ATOM 650 C C . ASN A 1 83 ? -11.359 -29.859 -12.078 1 90.62 83 ASN A C 1
ATOM 652 O O . ASN A 1 83 ? -12.164 -29.375 -12.883 1 90.62 83 ASN A O 1
ATOM 656 N N . GLU A 1 84 ? -10.352 -29.266 -11.625 1 92.19 84 GLU A N 1
ATOM 657 C CA . GLU A 1 84 ? -10.008 -27.922 -12.117 1 92.19 84 GLU A CA 1
ATOM 658 C C . GLU A 1 84 ? -8.516 -27.797 -12.383 1 92.19 84 GLU A C 1
ATOM 660 O O . GLU A 1 84 ? -7.699 -28.328 -11.625 1 92.19 84 GLU A O 1
ATOM 665 N N . LEU A 1 85 ? -8.219 -27.188 -13.469 1 94.94 85 LEU A N 1
ATOM 666 C CA . LEU A 1 85 ? -6.863 -26.75 -13.797 1 94.94 85 LEU A CA 1
ATOM 667 C C . LEU A 1 85 ? -6.719 -25.234 -13.617 1 94.94 85 LEU A C 1
ATOM 669 O O . LEU A 1 85 ? -7.469 -24.469 -14.211 1 94.94 85 LEU A O 1
ATOM 673 N N . LEU A 1 86 ? -5.832 -24.891 -12.734 1 95.5 86 LEU A N 1
ATOM 674 C CA . LEU A 1 86 ? -5.559 -23.469 -12.539 1 95.5 86 LEU A CA 1
ATOM 675 C C . LEU A 1 86 ? -4.449 -23 -13.477 1 95.5 86 LEU A C 1
ATOM 677 O O . LEU A 1 86 ? -3.336 -23.531 -13.438 1 95.5 86 LEU A O 1
ATOM 681 N N . GLU A 1 87 ? -4.77 -22.141 -14.336 1 97.12 87 GLU A N 1
ATOM 682 C CA . GLU A 1 87 ? -3.799 -21.453 -15.18 1 97.12 87 GLU A CA 1
ATOM 683 C C . GLU A 1 87 ? -3.451 -20.078 -14.609 1 97.12 87 GLU A C 1
ATOM 685 O O . GLU A 1 87 ? -4.312 -19.203 -14.523 1 97.12 87 GLU A O 1
ATOM 690 N N . ILE A 1 88 ? -2.211 -19.906 -14.25 1 97.88 88 ILE A N 1
ATOM 691 C CA . ILE A 1 88 ? -1.798 -18.688 -13.555 1 97.88 88 ILE A CA 1
ATOM 692 C C . ILE A 1 88 ? -0.866 -17.875 -14.453 1 97.88 88 ILE A C 1
ATOM 694 O O . ILE A 1 88 ? 0.158 -18.391 -14.914 1 97.88 88 ILE A O 1
ATOM 698 N N . HIS A 1 89 ? -1.216 -16.656 -14.781 1 98.25 89 HIS A N 1
ATOM 699 C CA . HIS A 1 89 ? -0.339 -15.703 -15.445 1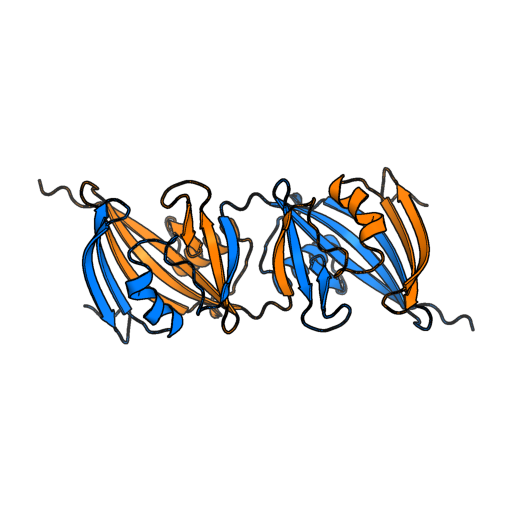 98.25 89 HIS A CA 1
ATOM 700 C C . HIS A 1 89 ? 0.398 -14.836 -14.438 1 98.25 89 HIS A C 1
ATOM 702 O O . HIS A 1 89 ? -0.225 -14.062 -13.703 1 98.25 89 HIS A O 1
ATOM 708 N N . LEU A 1 90 ? 1.687 -14.953 -14.414 1 98.25 90 LEU A N 1
ATOM 709 C CA . LEU A 1 90 ? 2.537 -14.305 -13.43 1 98.25 90 LEU A CA 1
ATOM 710 C C . LEU A 1 90 ? 3.131 -13.016 -13.992 1 98.25 90 LEU A C 1
ATOM 712 O O . LEU A 1 90 ? 3.75 -13.023 -15.055 1 98.25 90 LEU A O 1
ATOM 716 N N . PHE A 1 91 ? 2.979 -11.914 -13.25 1 97.75 91 PHE A N 1
ATOM 717 C CA . PHE A 1 91 ? 3.508 -10.609 -13.617 1 97.75 91 PHE A CA 1
ATOM 718 C C . PHE A 1 91 ? 4.387 -10.047 -12.508 1 97.75 91 PHE A C 1
ATOM 720 O O . PHE A 1 91 ? 4.246 -10.422 -11.344 1 97.75 91 PHE A O 1
ATOM 727 N N . THR A 1 92 ? 5.301 -9.188 -12.883 1 95.81 92 THR A N 1
ATOM 728 C CA . THR A 1 92 ? 6.043 -8.359 -11.945 1 95.81 92 THR A CA 1
ATOM 729 C C . THR A 1 92 ? 6.02 -6.895 -12.383 1 95.81 92 THR A C 1
ATOM 731 O O . THR A 1 92 ? 5.766 -6.598 -13.555 1 95.81 92 THR A O 1
ATOM 734 N N . THR A 1 93 ? 6.117 -5.988 -11.453 1 91.38 93 THR A N 1
ATOM 735 C CA . THR A 1 93 ? 6.25 -4.559 -11.711 1 91.38 93 THR A CA 1
ATOM 736 C C . THR A 1 93 ? 7.191 -3.918 -10.695 1 91.38 93 THR A C 1
ATOM 738 O O . THR A 1 93 ? 7.348 -4.418 -9.578 1 91.38 93 THR A O 1
ATOM 741 N N . HIS A 1 94 ? 7.848 -2.844 -11.164 1 85.38 94 HIS A N 1
ATOM 742 C CA . HIS A 1 94 ? 8.727 -2.07 -10.289 1 85.38 94 HIS A CA 1
ATOM 743 C C . HIS A 1 94 ? 8.094 -0.732 -9.922 1 85.38 94 HIS A C 1
ATOM 745 O O . HIS A 1 94 ? 7.48 -0.075 -10.766 1 85.38 94 HIS A O 1
ATOM 751 N N . THR A 1 95 ? 8.008 -0.581 -8.672 1 70.25 95 THR A N 1
ATOM 752 C CA . THR A 1 95 ? 7.52 0.723 -8.234 1 70.25 95 THR A CA 1
ATOM 753 C C . THR A 1 95 ? 8.594 1.465 -7.438 1 70.25 95 THR A C 1
ATOM 755 O O . THR A 1 95 ? 9.516 0.848 -6.91 1 70.25 95 THR A O 1
ATOM 758 N N . PHE A 1 96 ? 8.734 2.689 -7.754 1 58.22 96 PHE A N 1
ATOM 759 C CA . PHE A 1 96 ? 9.578 3.555 -6.93 1 58.22 96 PHE A CA 1
ATOM 760 C C . PHE A 1 96 ? 8.719 4.422 -6.012 1 58.22 96 PHE A C 1
ATOM 762 O O . PHE A 1 96 ? 8.195 5.453 -6.434 1 58.22 96 PHE A O 1
ATOM 769 N N . CYS A 1 97 ? 8.18 3.775 -4.957 1 57.19 97 CYS A N 1
ATOM 770 C CA . CYS A 1 97 ? 7.312 4.559 -4.082 1 57.19 97 CYS A CA 1
ATOM 771 C C . CYS A 1 97 ? 8.125 5.535 -3.242 1 57.19 97 CYS A C 1
ATOM 773 O O . CYS A 1 97 ? 9.172 5.172 -2.701 1 57.19 97 CYS A O 1
ATOM 775 N N . GLU A 1 98 ? 7.887 6.902 -3.408 1 61.16 98 GLU A N 1
ATOM 776 C CA . GLU A 1 98 ? 8.516 7.93 -2.58 1 61.16 98 GLU A CA 1
ATOM 777 C C . GLU A 1 98 ? 8.414 7.578 -1.098 1 61.16 98 GLU A C 1
ATOM 779 O O . GLU A 1 98 ? 9.312 7.895 -0.316 1 61.16 98 GLU A O 1
ATOM 784 N N . MET A 1 99 ? 7.391 6.922 -0.789 1 64.31 99 MET A N 1
ATOM 785 C CA . MET A 1 99 ? 7.223 6.508 0.601 1 64.31 99 MET A CA 1
ATOM 786 C C . MET A 1 99 ? 7.184 4.988 0.715 1 64.31 99 MET A C 1
ATOM 788 O O . MET A 1 99 ? 6.891 4.293 -0.261 1 64.31 99 MET A O 1
ATOM 792 N N . ARG A 1 100 ? 7.73 4.406 1.834 1 69.25 100 ARG A N 1
ATOM 793 C CA . ARG A 1 100 ? 7.609 2.992 2.182 1 69.25 100 ARG A CA 1
ATOM 794 C C . ARG A 1 100 ? 6.406 2.75 3.084 1 69.25 100 ARG A C 1
ATOM 796 O O . ARG A 1 100 ? 6.469 2.984 4.293 1 69.25 100 ARG A O 1
ATOM 803 N N . PRO A 1 101 ? 5.344 2.295 2.504 1 75.56 101 PRO A N 1
ATOM 804 C CA . PRO A 1 101 ? 4.141 2.133 3.322 1 75.56 101 PRO A CA 1
ATOM 805 C C . PRO A 1 101 ? 4.242 0.961 4.293 1 75.56 101 PRO A C 1
ATOM 807 O O . PRO A 1 101 ? 4.836 -0.07 3.965 1 75.56 101 PRO A O 1
ATOM 810 N N . LYS A 1 102 ? 3.801 1.168 5.586 1 76.75 102 LYS A N 1
ATOM 811 C CA . LYS A 1 102 ? 3.746 0.143 6.625 1 76.75 102 LYS A CA 1
ATOM 812 C C . LYS A 1 102 ? 2.512 0.319 7.504 1 76.75 102 LYS A C 1
ATOM 814 O O . LYS A 1 102 ? 2.156 1.442 7.867 1 76.75 102 LYS A O 1
ATOM 819 N N . TRP A 1 103 ? 1.867 -0.835 7.859 1 80.12 103 TRP A N 1
ATOM 820 C CA . TRP A 1 103 ? 0.729 -0.823 8.773 1 80.12 103 TRP A CA 1
ATOM 821 C C . TRP A 1 103 ? 1.194 -0.836 10.227 1 80.12 103 TRP A C 1
ATOM 823 O O . TRP A 1 103 ? 2.09 -1.603 10.586 1 80.12 103 TRP A O 1
ATOM 833 N N . PHE A 1 104 ? 0.624 0.038 11.023 1 86.94 104 PHE A N 1
ATOM 834 C CA . PHE A 1 104 ? 0.848 0.091 12.461 1 86.94 104 PHE A CA 1
ATOM 835 C C . PHE A 1 104 ? -0.459 -0.109 13.219 1 86.94 104 PHE A C 1
ATOM 837 O O . PHE A 1 104 ? -1.505 0.397 12.812 1 86.94 104 PHE A O 1
ATOM 844 N N . HIS A 1 105 ? -0.349 -0.921 14.289 1 91.12 105 HIS A N 1
ATOM 845 C CA . HIS A 1 105 ? -1.494 -0.91 15.195 1 91.12 105 HIS A CA 1
ATOM 846 C C . HIS A 1 105 ? -1.651 0.449 15.867 1 91.12 105 HIS A C 1
ATOM 848 O O . HIS A 1 105 ? -0.659 1.084 16.234 1 91.12 105 HIS A O 1
ATOM 854 N N . ILE A 1 106 ? -2.855 0.899 16.094 1 94.94 106 ILE A N 1
ATOM 855 C CA . ILE A 1 106 ? -3.137 2.256 16.562 1 94.94 106 ILE A CA 1
ATOM 856 C C . ILE A 1 106 ? -2.584 2.449 17.969 1 94.94 106 ILE A C 1
ATOM 858 O O . ILE A 1 106 ? -2.395 3.582 18.422 1 94.94 106 ILE A O 1
ATOM 862 N N . THR A 1 107 ? -2.379 1.44 18.734 1 94.88 107 THR A N 1
ATOM 863 C CA . THR A 1 107 ? -1.822 1.56 20.078 1 94.88 107 THR A CA 1
ATOM 864 C C . THR A 1 107 ? -0.297 1.528 20.047 1 94.88 107 THR A C 1
ATOM 866 O O . THR A 1 107 ? 0.361 1.695 21.078 1 94.88 107 THR A O 1
ATOM 869 N N . ASP A 1 108 ? 0.311 1.271 18.906 1 95.25 108 ASP A N 1
ATOM 870 C CA . ASP A 1 108 ? 1.758 1.147 18.766 1 95.25 108 ASP A CA 1
ATOM 871 C C . ASP A 1 108 ? 2.273 2.047 17.641 1 95.25 108 ASP A C 1
ATOM 873 O O . ASP A 1 108 ? 3.023 1.596 16.766 1 95.25 108 ASP A O 1
ATOM 877 N N . LEU A 1 109 ? 1.829 3.162 17.641 1 96.19 109 LEU A N 1
ATOM 878 C CA . LEU A 1 109 ? 2.268 4.113 16.625 1 96.19 109 LEU A CA 1
ATOM 879 C C . LEU A 1 109 ? 3.654 4.656 16.953 1 96.19 109 LEU A C 1
ATOM 881 O O . LEU A 1 109 ? 3.975 4.895 18.109 1 96.19 109 LEU A O 1
ATOM 885 N N . PRO A 1 110 ? 4.434 4.902 15.961 1 95.94 110 PRO A N 1
ATOM 886 C CA . PRO A 1 110 ? 5.816 5.328 16.188 1 95.94 110 PRO A CA 1
ATOM 887 C C . PRO A 1 110 ? 5.945 6.836 16.375 1 95.94 110 PRO A C 1
ATOM 889 O O . PRO A 1 110 ? 6.727 7.484 15.68 1 95.94 110 PRO A O 1
ATOM 892 N N . PHE A 1 111 ? 5.398 7.398 17.359 1 96.75 111 PHE A N 1
ATOM 893 C CA . PHE A 1 111 ? 5.348 8.844 17.562 1 96.75 111 PHE A CA 1
ATOM 894 C C . PHE A 1 111 ? 6.75 9.43 17.656 1 96.75 111 PHE A C 1
ATOM 896 O O . PHE A 1 111 ? 6.98 10.562 17.219 1 96.75 111 PHE A O 1
ATOM 903 N N . SER A 1 112 ? 7.711 8.703 18.203 1 95.62 112 SER A N 1
ATOM 904 C CA . SER A 1 112 ? 9.078 9.195 18.344 1 95.62 112 SER A CA 1
ATOM 905 C C . SER A 1 112 ? 9.734 9.414 16.984 1 95.62 112 SER A C 1
ATOM 907 O O . SER A 1 112 ? 10.766 10.086 16.891 1 95.62 112 SER A O 1
ATOM 909 N N . GLU A 1 113 ? 9.242 8.805 15.977 1 96 113 GLU A N 1
ATOM 910 C CA . GLU A 1 113 ? 9.758 8.945 14.617 1 96 113 GLU A CA 1
ATOM 911 C C . GLU A 1 113 ? 8.773 9.703 13.734 1 96 113 GLU A C 1
ATOM 913 O O . GLU A 1 113 ? 8.758 9.523 12.516 1 96 113 GLU A O 1
ATOM 918 N N . MET A 1 114 ? 7.906 10.438 14.289 1 97.12 114 MET A N 1
ATOM 919 C CA . MET A 1 114 ? 6.938 11.258 13.578 1 97.12 114 MET A CA 1
ATOM 920 C C . MET A 1 114 ? 7.125 12.734 13.914 1 97.12 114 MET A C 1
ATOM 922 O O . MET A 1 114 ? 8.062 13.102 14.633 1 97.12 114 MET A O 1
ATOM 926 N N . TRP A 1 115 ? 6.363 13.656 13.25 1 95.88 115 TRP A N 1
ATOM 927 C CA . TRP A 1 115 ? 6.434 15.086 13.547 1 95.88 115 TRP A CA 1
ATOM 928 C C . TRP A 1 115 ? 6.02 15.359 14.992 1 95.88 115 TRP A C 1
ATOM 930 O O . TRP A 1 115 ? 5.145 14.68 15.531 1 95.88 115 TRP A O 1
ATOM 940 N N . ALA A 1 116 ? 6.609 16.344 15.602 1 95.88 116 ALA A N 1
ATOM 941 C CA . ALA A 1 116 ? 6.387 16.688 17.016 1 95.88 116 ALA A CA 1
ATOM 942 C C . ALA A 1 116 ? 4.918 17 17.266 1 95.88 116 ALA A C 1
ATOM 944 O O . ALA A 1 116 ? 4.41 16.766 18.375 1 95.88 116 ALA A O 1
ATOM 945 N N . ASP A 1 117 ? 4.266 17.562 16.312 1 96.69 117 ASP A N 1
ATOM 946 C CA . ASP A 1 117 ? 2.879 17.969 16.5 1 96.69 117 ASP A CA 1
ATOM 947 C C . ASP A 1 117 ? 1.94 16.766 16.438 1 96.69 117 ASP A C 1
ATOM 949 O O . ASP A 1 117 ? 0.814 16.828 16.938 1 96.69 117 ASP A O 1
ATOM 953 N N . ASP A 1 118 ? 2.32 15.633 15.812 1 97.31 118 ASP A N 1
ATOM 954 C CA . ASP A 1 118 ? 1.446 14.492 15.555 1 97.31 118 ASP A CA 1
ATOM 955 C C . ASP A 1 118 ? 0.796 14 16.844 1 97.31 118 ASP A C 1
ATOM 957 O O . ASP A 1 118 ? -0.411 13.75 16.875 1 97.31 118 ASP A O 1
ATOM 961 N N . SER A 1 119 ? 1.615 13.922 17.891 1 96.19 119 SER A N 1
ATOM 962 C CA . SER A 1 119 ? 1.112 13.367 19.141 1 96.19 119 SER A CA 1
ATOM 963 C C . SER A 1 119 ? -0.034 14.203 19.688 1 96.19 119 SER A C 1
ATOM 965 O O . SER A 1 119 ? -0.841 13.711 20.484 1 96.19 119 SER A O 1
ATOM 967 N N . HIS A 1 120 ? -0.127 15.414 19.344 1 97 120 HIS A N 1
ATOM 968 C CA . HIS A 1 120 ? -1.126 16.328 19.906 1 97 120 HIS A CA 1
ATOM 969 C C . HIS A 1 120 ? -2.465 16.172 19.188 1 97 120 HIS A C 1
ATOM 971 O O . HIS A 1 120 ? -3.521 16.375 19.781 1 97 120 HIS A O 1
ATOM 977 N N . TRP A 1 121 ? -2.422 15.836 17.969 1 97.38 121 TRP A N 1
ATOM 978 C CA . TRP A 1 121 ? -3.705 15.836 17.266 1 97.38 121 TRP A CA 1
ATOM 979 C C . TRP A 1 121 ? -4.07 14.438 16.797 1 97.38 121 TRP A C 1
ATOM 981 O O . TRP A 1 121 ? -5.211 14.188 16.406 1 97.38 121 TRP A O 1
ATOM 991 N N . PHE A 1 122 ? -3.217 13.391 16.844 1 97.69 122 PHE A N 1
ATOM 992 C CA . PHE A 1 122 ? -3.514 12.023 16.422 1 97.69 122 PHE A CA 1
ATOM 993 C C . PHE A 1 122 ? -4.688 11.461 17.219 1 97.69 122 PHE A C 1
ATOM 995 O O . PHE A 1 122 ? -5.504 10.703 16.688 1 97.69 122 PHE A O 1
ATOM 1002 N N . PRO A 1 123 ? -4.758 11.75 18.594 1 97 123 PRO A N 1
ATOM 1003 C CA . PRO A 1 123 ? -5.938 11.25 19.312 1 97 123 PRO A CA 1
ATOM 1004 C C . PRO A 1 123 ? -7.246 11.641 18.625 1 97 123 PRO A C 1
ATOM 1006 O O . PRO A 1 123 ? -8.188 10.852 18.594 1 97 123 PRO A O 1
ATOM 1009 N N . PHE A 1 124 ? -7.363 12.828 18.078 1 97.31 124 PHE A N 1
ATOM 1010 C CA . PHE A 1 124 ? -8.578 13.273 17.406 1 97.31 124 PHE A CA 1
ATOM 1011 C C . PHE A 1 124 ? -8.734 12.562 16.062 1 97.31 124 PHE A C 1
ATOM 1013 O O . PHE A 1 124 ? -9.852 12.242 15.664 1 97.31 124 PHE A O 1
ATOM 1020 N N . LEU A 1 125 ? -7.598 12.344 15.383 1 97 125 LEU A N 1
ATOM 1021 C CA . LEU A 1 125 ? -7.613 11.555 14.156 1 97 125 LEU A CA 1
ATOM 1022 C C . LEU A 1 125 ? -8.188 10.164 14.422 1 97 125 LEU A C 1
ATOM 1024 O O . LEU A 1 125 ? -9.094 9.719 13.711 1 97 125 LEU A O 1
ATOM 1028 N N . LEU A 1 126 ? -7.652 9.492 15.477 1 96.25 126 LEU A N 1
ATOM 1029 C CA . LEU A 1 126 ? -8.016 8.117 15.781 1 96.25 126 LEU A CA 1
ATOM 1030 C C . LEU A 1 126 ? -9.469 8.031 16.25 1 96.25 126 LEU A C 1
ATOM 1032 O O . LEU A 1 126 ? -10.148 7.039 15.984 1 96.25 126 LEU A O 1
ATOM 1036 N N . ALA A 1 127 ? -9.906 9.07 16.891 1 95.81 127 ALA A N 1
ATOM 1037 C CA . ALA A 1 127 ? -11.297 9.117 17.344 1 95.81 127 ALA A CA 1
ATOM 1038 C C . ALA A 1 127 ? -12.211 9.648 16.234 1 95.81 127 ALA A C 1
ATOM 1040 O O . ALA A 1 127 ? -13.43 9.719 16.406 1 95.81 127 ALA A O 1
ATOM 1041 N N . GLU A 1 128 ? -11.641 10.062 15.172 1 95.75 128 GLU A N 1
ATOM 1042 C CA . GLU A 1 128 ? -12.336 10.609 14.008 1 95.75 128 GLU A CA 1
ATOM 1043 C C . GLU A 1 128 ? -13.188 11.82 14.391 1 95.75 128 GLU A C 1
ATOM 1045 O O . GLU A 1 128 ? -14.367 11.891 14.031 1 95.75 128 GLU A O 1
ATOM 1050 N N . LYS A 1 129 ? -12.648 12.664 15.102 1 96.88 129 LYS A N 1
ATOM 1051 C CA . LYS A 1 129 ? -13.266 13.93 15.477 1 96.88 129 LYS A CA 1
ATOM 1052 C C . LYS A 1 129 ? -12.734 15.078 14.625 1 96.88 129 LYS A C 1
ATOM 1054 O O . LYS A 1 129 ? -11.539 15.117 14.312 1 96.88 129 LYS A O 1
ATOM 1059 N N . LYS A 1 130 ? -13.602 15.969 14.398 1 97.62 130 LYS A N 1
ATOM 1060 C CA . LYS A 1 130 ? -13.203 17.141 13.617 1 97.62 130 LYS A CA 1
ATOM 1061 C C . LYS A 1 130 ? -12.523 18.188 14.484 1 97.62 130 LYS A C 1
ATOM 1063 O O . LYS A 1 130 ? -12.938 18.422 15.625 1 97.62 130 LYS A O 1
ATOM 1068 N N . PHE A 1 131 ? -11.508 18.844 13.969 1 97.88 131 PHE A N 1
ATOM 1069 C CA . PHE A 1 131 ? -10.797 19.859 14.742 1 97.88 131 PHE A CA 1
ATOM 1070 C C . PHE A 1 131 ? -10.086 20.844 13.828 1 97.88 131 PHE A C 1
ATOM 1072 O O . PHE A 1 131 ? -9.945 20.594 12.625 1 97.88 131 PHE A O 1
ATOM 1079 N N . ILE A 1 132 ? -9.766 21.953 14.289 1 97.75 132 ILE A N 1
ATOM 1080 C CA . ILE A 1 132 ? -8.836 22.922 13.695 1 97.75 132 ILE A CA 1
ATOM 1081 C C . ILE A 1 132 ? -7.625 23.094 14.609 1 97.75 132 ILE A C 1
ATOM 1083 O O . ILE A 1 132 ? -7.727 22.922 15.828 1 97.75 132 ILE A O 1
ATOM 1087 N N . ALA A 1 133 ? -6.523 23.391 14.047 1 98.06 133 ALA A N 1
ATOM 1088 C CA . ALA A 1 133 ? -5.312 23.531 14.852 1 98.06 133 ALA A CA 1
ATOM 1089 C C . ALA A 1 133 ? -4.316 24.484 14.203 1 98.06 133 ALA A C 1
ATOM 1091 O O . ALA A 1 133 ? -4.359 24.688 12.984 1 98.06 133 ALA A O 1
ATOM 1092 N N . LYS A 1 134 ? -3.564 25.047 15.023 1 97.62 134 LYS A N 1
ATOM 1093 C CA . LYS A 1 134 ? -2.428 25.859 14.617 1 97.62 134 LYS A CA 1
ATOM 1094 C C . LYS A 1 134 ? -1.181 25.516 15.422 1 97.62 134 LYS A C 1
ATOM 1096 O O . LYS A 1 134 ? -1.24 25.391 16.641 1 97.62 134 LYS A O 1
ATOM 1101 N N . PHE A 1 135 ? -0.097 25.281 14.711 1 97.88 135 PHE A N 1
ATOM 1102 C CA . PHE A 1 135 ? 1.175 24.984 15.352 1 97.88 135 PHE A CA 1
ATOM 1103 C C . PHE A 1 135 ? 2.25 25.969 14.93 1 97.88 135 PHE A C 1
ATOM 1105 O O . PHE A 1 135 ? 2.406 26.266 13.742 1 97.88 135 PHE A O 1
ATOM 1112 N N . GLN A 1 136 ? 2.916 26.5 15.883 1 96.81 136 GLN A N 1
ATOM 1113 C CA . GLN A 1 136 ? 4.121 27.297 15.664 1 96.81 136 GLN A CA 1
ATOM 1114 C C . GLN A 1 136 ? 5.375 26.5 16.016 1 96.81 136 GLN A C 1
ATOM 1116 O O . GLN A 1 136 ? 5.539 26.062 17.156 1 96.81 136 GLN A O 1
ATOM 1121 N N . PHE A 1 137 ? 6.23 26.281 14.984 1 96.25 137 PHE A N 1
ATOM 1122 C CA . PHE A 1 137 ? 7.469 25.547 15.172 1 96.25 137 PHE A CA 1
ATOM 1123 C C . PHE A 1 137 ? 8.664 26.484 15.273 1 96.25 137 PHE A C 1
ATOM 1125 O O . PHE A 1 137 ? 8.805 27.406 14.469 1 96.25 137 PHE A O 1
ATOM 1132 N N . ARG A 1 138 ? 9.453 26.234 16.312 1 95 138 ARG A N 1
ATOM 1133 C CA . ARG A 1 138 ? 10.719 26.953 16.422 1 95 138 ARG A CA 1
ATOM 1134 C C . ARG A 1 138 ? 11.734 26.422 15.43 1 95 138 ARG A C 1
ATOM 1136 O O . ARG A 1 138 ? 12.508 27.203 14.852 1 95 138 ARG A O 1
ATOM 1143 N N . ASP A 1 139 ? 11.844 25.141 15.367 1 90.12 139 ASP A N 1
ATOM 1144 C CA . ASP A 1 139 ? 12.609 24.406 14.359 1 90.12 139 ASP A CA 1
ATOM 1145 C C . ASP A 1 139 ? 11.844 23.172 13.891 1 90.12 139 ASP A C 1
ATOM 1147 O O . ASP A 1 139 ? 10.648 23.047 14.141 1 90.12 139 ASP A O 1
ATOM 1151 N N . MET A 1 140 ? 12.43 22.297 13.242 1 85.94 140 MET A N 1
ATOM 1152 C CA . MET A 1 140 ? 11.75 21.172 12.594 1 85.94 140 MET A CA 1
ATOM 1153 C C . MET A 1 140 ? 11.266 20.156 13.625 1 85.94 140 MET A C 1
ATOM 1155 O O . MET A 1 140 ? 10.453 19.297 13.32 1 85.94 140 MET A O 1
ATOM 1159 N N . GLU A 1 141 ? 11.703 20.375 14.82 1 91.25 141 GLU A N 1
ATOM 1160 C CA . GLU A 1 141 ? 11.422 19.344 15.812 1 91.25 141 GLU A CA 1
ATOM 1161 C C . GLU A 1 141 ? 10.727 19.922 17.031 1 91.25 141 GLU A C 1
ATOM 1163 O O . GLU A 1 141 ? 10.172 19.172 17.859 1 91.25 141 GLU A O 1
ATOM 1168 N N . THR A 1 142 ? 10.781 21.203 17.141 1 95.06 142 THR A N 1
ATOM 1169 C CA . THR A 1 142 ? 10.352 21.844 18.391 1 95.06 142 THR A CA 1
ATOM 1170 C C . THR A 1 142 ? 9.148 22.75 18.141 1 95.06 142 THR A C 1
ATOM 1172 O O . THR A 1 142 ? 9.211 23.656 17.312 1 95.06 142 THR A O 1
ATOM 1175 N N . ILE A 1 143 ? 8.109 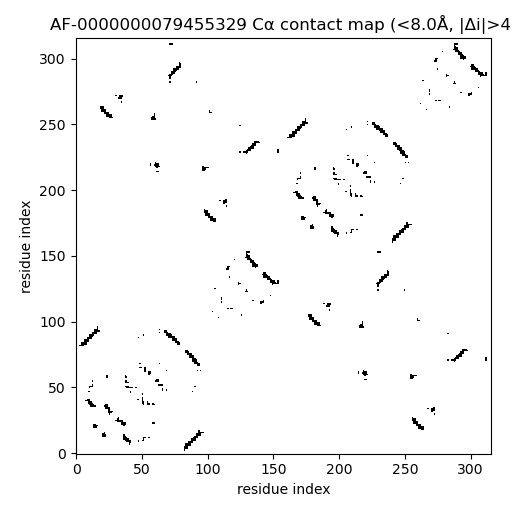22.516 18.906 1 96.5 143 ILE A N 1
ATOM 1176 C CA . ILE A 1 143 ? 6.91 23.344 18.844 1 96.5 143 ILE A CA 1
ATOM 1177 C C . ILE A 1 143 ? 6.988 24.453 19.891 1 96.5 143 ILE A C 1
ATOM 1179 O O . ILE A 1 143 ? 7.215 24.172 21.062 1 96.5 143 ILE A O 1
ATOM 1183 N N . SER A 1 144 ? 6.852 25.672 19.516 1 96.88 144 SER A N 1
ATOM 1184 C CA . SER A 1 144 ? 6.887 26.797 20.438 1 96.88 144 SER A CA 1
ATOM 1185 C C . SER A 1 144 ? 5.512 27.062 21.031 1 96.88 144 SER A C 1
ATOM 1187 O O . SER A 1 144 ? 5.395 27.438 22.203 1 96.88 144 SER A O 1
ATOM 1189 N N . SER A 1 145 ? 4.504 26.969 20.25 1 96.69 145 SER A N 1
ATOM 1190 C CA . SER A 1 145 ? 3.121 27.125 20.703 1 96.69 145 SER A CA 1
ATOM 1191 C C . SER A 1 145 ? 2.152 26.422 19.75 1 96.69 145 SER A C 1
ATOM 1193 O O . SER A 1 145 ? 2.492 26.141 18.609 1 96.69 145 SER A O 1
ATOM 1195 N N . PHE A 1 146 ? 1.005 26.047 20.328 1 97.06 146 PHE A N 1
ATOM 1196 C CA . PHE A 1 146 ? -0.019 25.469 19.469 1 97.06 146 PHE A CA 1
ATOM 1197 C C . PHE A 1 146 ? -1.402 25.625 20.094 1 97.06 146 PHE A C 1
ATOM 1199 O O . PHE A 1 146 ? -1.525 25.953 21.266 1 97.06 146 PHE A O 1
ATOM 1206 N N . PHE A 1 147 ? -2.363 25.562 19.25 1 96.88 147 PHE A N 1
ATOM 1207 C CA . PHE A 1 147 ? -3.754 25.516 19.688 1 96.88 147 PHE A CA 1
ATOM 1208 C C . PHE A 1 147 ? -4.527 24.469 18.891 1 96.88 147 PHE A C 1
ATOM 1210 O O . PHE A 1 147 ? -4.262 24.266 17.688 1 96.88 147 PHE A O 1
ATOM 1217 N N . ILE A 1 148 ? -5.426 23.734 19.516 1 97.44 148 ILE A N 1
ATOM 1218 C CA . ILE A 1 148 ? -6.328 22.781 18.891 1 97.44 148 ILE A CA 1
ATOM 1219 C C . ILE A 1 148 ? -7.75 22.984 19.422 1 97.44 148 ILE A C 1
ATOM 1221 O O . ILE A 1 148 ? -7.953 23.156 20.625 1 97.44 148 ILE A O 1
ATOM 1225 N N . LYS A 1 149 ? -8.672 23.031 18.562 1 97.12 149 LYS A N 1
ATOM 1226 C CA . LYS A 1 149 ? -10.078 23.203 18.922 1 97.12 149 LYS A CA 1
ATOM 1227 C C . LYS A 1 149 ? -10.969 22.203 18.172 1 97.12 149 LYS A C 1
ATOM 1229 O O . LYS A 1 149 ? -10.93 22.125 16.953 1 97.12 149 LYS A O 1
ATOM 1234 N N . LEU A 1 150 ? -11.711 21.469 18.906 1 96.75 150 LEU A N 1
ATOM 1235 C CA . LEU A 1 150 ? -12.711 20.609 18.297 1 96.75 150 LEU A CA 1
ATOM 1236 C C . LEU A 1 150 ? -13.836 21.438 17.672 1 96.75 150 LEU A C 1
ATOM 1238 O O . LEU A 1 150 ? -14.266 22.438 18.25 1 96.75 150 LEU A O 1
ATOM 1242 N N . VAL A 1 151 ? -14.227 20.953 16.516 1 96 151 VAL A N 1
ATOM 1243 C CA . VAL A 1 151 ? -15.289 21.688 15.836 1 96 151 VAL A CA 1
ATOM 1244 C C . VAL A 1 151 ? -16.312 20.703 15.266 1 96 151 VAL A C 1
ATOM 1246 O O . VAL A 1 151 ? -16 19.531 15.055 1 96 151 VAL A O 1
ATOM 1249 N N . ASP A 1 152 ? -17.578 21.172 15.055 1 91.94 152 ASP A N 1
ATOM 1250 C CA . ASP A 1 152 ? -18.609 20.359 14.438 1 91.94 152 ASP A CA 1
ATOM 1251 C C . ASP A 1 152 ? -18.547 20.453 12.914 1 91.94 152 ASP A C 1
ATOM 1253 O O . ASP A 1 152 ? -18.906 19.5 12.211 1 91.94 152 ASP A O 1
ATOM 1257 N N . ASP A 1 153 ? -18.125 21.672 12.492 1 90.56 153 ASP A N 1
ATOM 1258 C CA . ASP A 1 153 ? -18.031 21.938 11.062 1 90.56 153 ASP A CA 1
ATOM 1259 C C . ASP A 1 153 ? -16.734 22.656 10.711 1 90.56 153 ASP A C 1
ATOM 1261 O O . ASP A 1 153 ? -16.391 23.672 11.336 1 90.56 153 ASP A O 1
ATOM 1265 N N . LEU A 1 154 ? -15.969 22.109 9.773 1 89.94 154 LEU A N 1
ATOM 1266 C CA . LEU A 1 154 ? -14.656 22.641 9.422 1 89.94 154 LEU A CA 1
ATOM 1267 C C . LEU A 1 154 ? -14.797 23.938 8.633 1 89.94 154 LEU A C 1
ATOM 1269 O O . LEU A 1 154 ? -13.828 24.672 8.477 1 89.94 154 LEU A O 1
ATOM 1273 N N . ASN A 1 155 ? -15.906 24.109 7.996 1 77.06 155 ASN A N 1
ATOM 1274 C CA . ASN A 1 155 ? -16.141 25.328 7.23 1 77.06 155 ASN A CA 1
ATOM 1275 C C . ASN A 1 155 ? -16.703 26.453 8.109 1 77.06 155 ASN A C 1
ATOM 1277 O O . ASN A 1 155 ? -16.922 27.562 7.637 1 77.06 155 ASN A O 1
ATOM 1281 N N . ALA A 1 156 ? -16.969 26.109 9.453 1 61 156 ALA A N 1
ATOM 1282 C CA . ALA A 1 156 ? -17.562 27.156 10.297 1 61 156 ALA A CA 1
ATOM 1283 C C . ALA A 1 156 ? -16.531 28.234 10.617 1 61 156 ALA A C 1
ATOM 1285 O O . ALA A 1 156 ? -15.359 27.938 10.859 1 61 156 ALA A O 1
ATOM 1286 N N . PRO A 1 157 ? -16.859 29.562 10.25 1 51.91 157 PRO A N 1
ATOM 1287 C CA . PRO A 1 157 ? -15.953 30.656 10.609 1 51.91 157 PRO A CA 1
ATOM 1288 C C . PRO A 1 157 ? -15.422 30.547 12.039 1 51.91 157 PRO A C 1
ATOM 1290 O O . PRO A 1 157 ? -16.125 30.062 12.93 1 51.91 157 PRO A O 1
ATOM 1293 N N . SER A 1 158 ? -14.078 30.328 12.305 1 44.62 158 SER A N 1
ATOM 1294 C CA . SER A 1 158 ? -13.523 30.406 13.648 1 44.62 158 SER A CA 1
ATOM 1295 C C . SER A 1 158 ? -14.117 31.562 14.438 1 44.62 158 SER A C 1
ATOM 1297 O O . SER A 1 158 ? -14.43 32.625 13.867 1 44.62 158 SER A O 1
ATOM 1299 N N . MET B 1 1 ? 7.41 46.656 5.812 1 40.66 1 MET B N 1
ATOM 1300 C CA . MET B 1 1 ? 6.625 45.906 4.832 1 40.66 1 MET B CA 1
ATOM 1301 C C . MET B 1 1 ? 6.375 44.469 5.301 1 40.66 1 MET B C 1
ATOM 1303 O O . MET B 1 1 ? 7.316 43.688 5.453 1 40.66 1 MET B O 1
ATOM 1307 N N . THR B 1 2 ? 5.484 44.188 6.219 1 51.47 2 THR B N 1
ATOM 1308 C CA . THR B 1 2 ? 5.23 42.938 6.922 1 51.47 2 THR B CA 1
ATOM 1309 C C . THR B 1 2 ? 5.164 41.781 5.941 1 51.47 2 THR B C 1
ATOM 1311 O O . THR B 1 2 ? 4.418 41.812 4.961 1 51.47 2 THR B O 1
ATOM 1314 N N . ALA B 1 3 ? 6.281 41.219 5.652 1 58.88 3 ALA B N 1
ATOM 1315 C CA . ALA B 1 3 ? 6.453 40.25 4.566 1 58.88 3 ALA B CA 1
ATOM 1316 C C . ALA B 1 3 ? 5.262 39.312 4.484 1 58.88 3 ALA B C 1
ATOM 1318 O O . ALA B 1 3 ? 4.82 38.75 5.496 1 58.88 3 ALA B O 1
ATOM 1319 N N . GLU B 1 4 ? 4.316 39.531 3.67 1 73.94 4 GLU B N 1
ATOM 1320 C CA . GLU B 1 4 ? 3.117 38.75 3.406 1 73.94 4 GLU B CA 1
ATOM 1321 C C . GLU B 1 4 ? 3.445 37.25 3.311 1 73.94 4 GLU B C 1
ATOM 1323 O O . GLU B 1 4 ? 4.359 36.875 2.582 1 73.94 4 GLU B O 1
ATOM 1328 N N . LEU B 1 5 ? 3.07 36.469 4.324 1 83 5 LEU B N 1
ATOM 1329 C CA . LEU B 1 5 ? 3.33 35.031 4.328 1 83 5 LEU B CA 1
ATOM 1330 C C . LEU B 1 5 ? 2.709 34.375 3.107 1 83 5 LEU B C 1
ATOM 1332 O O . LEU B 1 5 ? 1.576 34.688 2.732 1 83 5 LEU B O 1
ATOM 1336 N N . THR B 1 6 ? 3.52 33.688 2.35 1 92.38 6 THR B N 1
ATOM 1337 C CA . THR B 1 6 ? 2.994 32.844 1.269 1 92.38 6 THR B CA 1
ATOM 1338 C C . THR B 1 6 ? 2.283 31.625 1.826 1 92.38 6 THR B C 1
ATOM 1340 O O . THR B 1 6 ? 2.822 30.938 2.691 1 92.38 6 THR B O 1
ATOM 1343 N N . ARG B 1 7 ? 1.027 31.406 1.4 1 93.94 7 ARG B N 1
ATOM 1344 C CA . ARG B 1 7 ? 0.244 30.266 1.864 1 93.94 7 ARG B CA 1
ATOM 1345 C C . ARG B 1 7 ? 0.416 29.078 0.935 1 93.94 7 ARG B C 1
ATOM 1347 O O . ARG B 1 7 ? 0.26 29.203 -0.282 1 93.94 7 ARG B O 1
ATOM 1354 N N . ARG B 1 8 ? 0.829 27.953 1.457 1 94.81 8 ARG B N 1
ATOM 1355 C CA . ARG B 1 8 ? 0.91 26.688 0.742 1 94.81 8 ARG B CA 1
ATOM 1356 C C . ARG B 1 8 ? -0.161 25.719 1.227 1 94.81 8 ARG B C 1
ATOM 1358 O O . ARG B 1 8 ? -0.232 25.406 2.418 1 94.81 8 ARG B O 1
ATOM 1365 N N . VAL B 1 9 ? -0.961 25.297 0.352 1 97.19 9 VAL B N 1
ATOM 1366 C CA . VAL B 1 9 ? -2.043 24.375 0.697 1 97.19 9 VAL B CA 1
ATOM 1367 C C . VAL B 1 9 ? -1.601 22.938 0.445 1 97.19 9 VAL B C 1
ATOM 1369 O O . VAL B 1 9 ? -1.186 22.594 -0.665 1 97.19 9 VAL B O 1
ATOM 1372 N N . LEU B 1 10 ? -1.646 22.094 1.49 1 97.5 10 LEU B N 1
ATOM 1373 C CA . LEU B 1 10 ? -1.224 20.703 1.459 1 97.5 10 LEU B CA 1
ATOM 1374 C C . LEU B 1 10 ? -2.348 19.781 1.924 1 97.5 10 LEU B C 1
ATOM 1376 O O . LEU B 1 10 ? -3.299 20.234 2.566 1 97.5 10 LEU B O 1
ATOM 1380 N N . THR B 1 11 ? -2.256 18.516 1.547 1 98 11 THR B N 1
ATOM 1381 C CA . THR B 1 11 ? -3.174 17.5 2.043 1 98 11 THR B CA 1
ATOM 1382 C C . THR B 1 11 ? -2.414 16.391 2.766 1 98 11 THR B C 1
ATOM 1384 O O . THR B 1 11 ? -1.225 16.188 2.516 1 98 11 THR B O 1
ATOM 1387 N N . LEU B 1 12 ? -3.027 15.82 3.648 1 97.5 12 LEU B N 1
ATOM 1388 C CA . LEU B 1 12 ? -2.568 14.641 4.375 1 97.5 12 LEU B CA 1
ATOM 1389 C C . LEU B 1 12 ? -3.697 13.633 4.535 1 97.5 12 LEU B C 1
ATOM 1391 O O . LEU B 1 12 ? -4.781 13.969 5.02 1 97.5 12 LEU B O 1
ATOM 1395 N N . LEU B 1 13 ? -3.49 12.461 4.098 1 96.44 13 LEU B N 1
ATOM 1396 C CA . LEU B 1 13 ? -4.504 11.414 4.117 1 96.44 13 LEU B CA 1
ATOM 1397 C C . LEU B 1 13 ? -4 10.188 4.875 1 96.44 13 LEU B C 1
ATOM 1399 O O . LEU B 1 13 ? -2.896 9.703 4.617 1 96.44 13 LEU B O 1
ATOM 1403 N N . PHE B 1 14 ? -4.793 9.734 5.809 1 95.44 14 PHE B N 1
ATOM 1404 C CA . PHE B 1 14 ? -4.488 8.523 6.566 1 95.44 14 PHE B CA 1
ATOM 1405 C C . PHE B 1 14 ? -5.449 7.398 6.191 1 95.44 14 PHE B C 1
ATOM 1407 O O . PHE B 1 14 ? -6.656 7.617 6.082 1 95.44 14 PHE B O 1
ATOM 1414 N N . VAL B 1 15 ? -4.961 6.273 5.957 1 88.75 15 VAL B N 1
ATOM 1415 C CA . VAL B 1 15 ? -5.73 5.082 5.617 1 88.75 15 VAL B CA 1
ATOM 1416 C C . VAL B 1 15 ? -5.824 4.16 6.832 1 88.75 15 VAL B C 1
ATOM 1418 O O . VAL B 1 15 ? -4.805 3.783 7.41 1 88.75 15 VAL B O 1
ATOM 1421 N N . ARG B 1 16 ? -7.055 3.811 7.129 1 88.62 16 ARG B N 1
ATOM 1422 C CA . ARG B 1 16 ? -7.312 2.98 8.305 1 88.62 16 ARG B CA 1
ATOM 1423 C C . ARG B 1 16 ? -7.949 1.653 7.906 1 88.62 16 ARG B C 1
ATOM 1425 O O . ARG B 1 16 ? -8.805 1.609 7.02 1 88.62 16 ARG B O 1
ATOM 1432 N N . GLU B 1 17 ? -7.547 0.634 8.602 1 81.81 17 GLU B N 1
ATOM 1433 C CA . GLU B 1 17 ? -8.172 -0.683 8.547 1 81.81 17 GLU B CA 1
ATOM 1434 C C . GLU B 1 17 ? -8.375 -1.256 9.945 1 81.81 17 GLU B C 1
ATOM 1436 O O . GLU B 1 17 ? -7.441 -1.788 10.547 1 81.81 17 GLU B O 1
ATOM 1441 N N . GLY B 1 18 ? -9.656 -1.117 10.414 1 83.25 18 GLY B N 1
ATOM 1442 C CA . GLY B 1 18 ? -9.883 -1.514 11.797 1 83.25 18 GLY B CA 1
ATOM 1443 C C . GLY B 1 18 ? -9 -0.774 12.781 1 83.25 18 GLY B C 1
ATOM 1444 O O . GLY B 1 18 ? -9.023 0.456 12.852 1 83.25 18 GLY B O 1
ATOM 1445 N N . ASP B 1 19 ? -8.164 -1.589 13.5 1 87.94 19 ASP B N 1
ATOM 1446 C CA . ASP B 1 19 ? -7.273 -1.007 14.5 1 87.94 19 ASP B CA 1
ATOM 1447 C C . ASP B 1 19 ? -5.867 -0.81 13.945 1 87.94 19 ASP B C 1
ATOM 1449 O O . ASP B 1 19 ? -4.891 -0.816 14.695 1 87.94 19 ASP B O 1
ATOM 1453 N N . ARG B 1 20 ? -5.793 -0.664 12.68 1 86.75 20 ARG B N 1
ATOM 1454 C CA . ARG B 1 20 ? -4.5 -0.423 12.047 1 86.75 20 ARG B CA 1
ATOM 1455 C C . ARG B 1 20 ? -4.531 0.854 11.211 1 86.75 20 ARG B C 1
ATOM 1457 O O . ARG B 1 20 ? -5.57 1.218 10.664 1 86.75 20 ARG B O 1
ATOM 1464 N N . LEU B 1 21 ? -3.391 1.484 11.172 1 90.56 21 LEU B N 1
ATOM 1465 C CA . LEU B 1 21 ? -3.186 2.713 10.414 1 90.56 21 LEU B CA 1
ATOM 1466 C C . LEU B 1 21 ? -2.01 2.568 9.453 1 90.56 21 LEU B C 1
ATOM 1468 O O . LEU B 1 21 ? -0.941 2.094 9.844 1 90.56 21 LEU B O 1
ATOM 1472 N N . LEU B 1 22 ? -2.236 2.891 8.211 1 86.38 22 LEU B N 1
ATOM 1473 C CA . LEU B 1 22 ? -1.154 2.854 7.23 1 86.38 22 LEU B CA 1
ATOM 1474 C C . LEU B 1 22 ? -0.325 4.133 7.285 1 86.38 22 LEU B C 1
ATOM 1476 O O . LEU B 1 22 ? -0.866 5.234 7.168 1 86.38 22 LEU B O 1
ATOM 1480 N N . LEU B 1 23 ? 0.97 4.062 7.539 1 89.81 23 LEU B N 1
ATOM 1481 C CA . LEU B 1 23 ? 1.897 5.188 7.492 1 89.81 23 LEU B CA 1
ATOM 1482 C C . LEU B 1 23 ? 2.967 4.969 6.43 1 89.81 23 LEU B C 1
ATOM 1484 O O . LEU B 1 23 ? 3.195 3.838 5.996 1 89.81 23 LEU B O 1
ATOM 1488 N N . GLY B 1 24 ? 3.488 6.035 5.969 1 88.5 24 GLY B N 1
ATOM 1489 C CA . GLY B 1 24 ? 4.598 5.988 5.031 1 88.5 24 GLY B CA 1
ATOM 1490 C C . GLY B 1 24 ? 5.859 6.648 5.562 1 88.5 24 GLY B C 1
ATOM 1491 O O . GLY B 1 24 ? 5.809 7.766 6.074 1 88.5 24 GLY B O 1
ATOM 1492 N N . TYR B 1 25 ? 6.91 5.918 5.457 1 86.88 25 TYR B N 1
ATOM 1493 C CA . TYR B 1 25 ? 8.211 6.461 5.836 1 86.88 25 TYR B CA 1
ATOM 1494 C C . TYR B 1 25 ? 8.773 7.34 4.727 1 86.88 25 TYR B C 1
ATOM 1496 O O . TYR B 1 25 ? 8.984 6.875 3.604 1 86.88 25 TYR B O 1
ATOM 1504 N N . LYS B 1 26 ? 8.961 8.586 5.039 1 85.5 26 LYS B N 1
ATOM 1505 C CA . LYS B 1 26 ? 9.469 9.516 4.031 1 85.5 26 LYS B CA 1
ATOM 1506 C C . LYS B 1 26 ? 10.961 9.297 3.795 1 85.5 26 LYS B C 1
ATOM 1508 O O . LYS B 1 26 ? 11.773 9.516 4.695 1 85.5 26 LYS B O 1
ATOM 1513 N N . LYS B 1 27 ? 11.32 9.016 2.588 1 80 27 LYS B N 1
ATOM 1514 C CA . LYS B 1 27 ? 12.695 8.688 2.238 1 80 27 LYS B CA 1
ATOM 1515 C C . LYS B 1 27 ? 13.469 9.938 1.821 1 80 27 LYS B C 1
ATOM 1517 O O . LYS B 1 27 ? 14.695 9.984 1.946 1 80 27 LYS B O 1
ATOM 1522 N N . ASN B 1 28 ? 12.766 10.93 1.365 1 79.69 28 ASN B N 1
ATOM 1523 C CA . ASN B 1 28 ? 13.398 12.148 0.871 1 79.69 28 ASN B CA 1
ATOM 1524 C C . ASN B 1 28 ? 12.516 13.367 1.096 1 79.69 28 ASN B C 1
ATOM 1526 O O . ASN B 1 28 ? 11.352 13.242 1.478 1 79.69 28 ASN B O 1
ATOM 1530 N N . GLY B 1 29 ? 13.117 14.578 1.044 1 80.31 29 GLY B N 1
ATOM 1531 C CA . GLY B 1 29 ? 12.359 15.82 1.08 1 80.31 29 GLY B CA 1
ATOM 1532 C C . GLY B 1 29 ? 12 16.266 2.486 1 80.31 29 GLY B C 1
ATOM 1533 O O . GLY B 1 29 ? 12.633 15.836 3.455 1 80.31 29 GLY B O 1
ATOM 1534 N N . PHE B 1 30 ? 11.039 17.281 2.484 1 82.94 30 PHE B N 1
ATOM 1535 C CA . PHE B 1 30 ? 10.547 17.844 3.74 1 82.94 30 PHE B CA 1
ATOM 1536 C C . PHE B 1 30 ? 9.93 16.75 4.613 1 82.94 30 PHE B C 1
ATOM 1538 O O . PHE B 1 30 ? 8.922 16.141 4.238 1 82.94 30 PHE B O 1
ATOM 1545 N N . GLY B 1 31 ? 10.523 16.484 5.766 1 87.88 31 GLY B N 1
ATOM 1546 C CA . GLY B 1 31 ? 10.062 15.453 6.672 1 87.88 31 GLY B CA 1
ATOM 1547 C C . GLY B 1 31 ? 10.773 14.125 6.473 1 87.88 31 GLY B C 1
ATOM 1548 O O . GLY B 1 31 ? 10.266 13.078 6.871 1 87.88 31 GLY B O 1
ATOM 1549 N N . LYS B 1 32 ? 11.883 14.18 5.738 1 87.81 32 LYS B N 1
ATOM 1550 C CA . LYS B 1 32 ? 12.672 12.969 5.535 1 87.81 32 LYS B CA 1
ATOM 1551 C C . LYS B 1 32 ? 12.969 12.273 6.859 1 87.81 32 LYS B C 1
ATOM 1553 O O . LYS B 1 32 ? 13.305 12.93 7.852 1 87.81 32 LYS B O 1
ATOM 1558 N N . GLY B 1 33 ? 12.773 10.93 6.824 1 89.44 33 GLY B N 1
ATOM 1559 C CA . GLY B 1 33 ? 13.078 10.133 8 1 89.44 33 GLY B CA 1
ATOM 1560 C C . GLY B 1 33 ? 11.922 10.039 8.977 1 89.44 33 GLY B C 1
ATOM 1561 O O . GLY B 1 33 ? 12.062 9.477 10.062 1 89.44 33 GLY B O 1
ATOM 1562 N N . LYS B 1 34 ? 10.82 10.555 8.633 1 93.88 34 LYS B N 1
ATOM 1563 C CA . LYS B 1 34 ? 9.648 10.523 9.516 1 93.88 34 LYS B CA 1
ATOM 1564 C C . LYS B 1 34 ? 8.531 9.695 8.906 1 93.88 34 LYS B C 1
ATOM 1566 O O . LYS B 1 34 ? 8.352 9.68 7.688 1 93.88 34 LYS B O 1
ATOM 1571 N N . TRP B 1 35 ? 7.832 9.008 9.781 1 92.44 35 TRP B N 1
ATOM 1572 C CA . TRP B 1 35 ? 6.574 8.375 9.391 1 92.44 35 TRP B CA 1
ATOM 1573 C C . TRP B 1 35 ? 5.445 9.398 9.328 1 92.44 35 TRP B C 1
ATOM 1575 O O . TRP B 1 35 ? 5.34 10.273 10.188 1 92.44 35 TRP B O 1
ATOM 1585 N N . ASN B 1 36 ? 4.699 9.312 8.344 1 94.56 36 ASN B N 1
ATOM 1586 C CA . ASN B 1 36 ? 3.609 10.258 8.148 1 94.56 36 ASN B CA 1
ATOM 1587 C C . ASN B 1 36 ? 2.479 9.656 7.32 1 94.56 36 ASN B C 1
ATOM 1589 O O . ASN B 1 36 ? 2.594 8.531 6.828 1 94.56 36 ASN B O 1
ATOM 1593 N N . GLY B 1 37 ? 1.351 10.344 7.379 1 95.06 37 GLY B N 1
ATOM 1594 C CA . GLY B 1 37 ? 0.361 10.023 6.359 1 95.06 37 GLY B CA 1
ATOM 1595 C C . GLY B 1 37 ? 0.834 10.336 4.953 1 95.06 37 GLY B C 1
ATOM 1596 O O . GLY B 1 37 ? 2.008 10.641 4.738 1 95.06 37 GLY B O 1
ATOM 1597 N N . PHE B 1 38 ? -0.052 10.18 4.098 1 92.12 38 PHE B N 1
ATOM 1598 C CA . PHE B 1 38 ? 0.261 10.406 2.689 1 92.12 38 PHE B CA 1
ATOM 1599 C C . PHE B 1 38 ? -0.315 11.734 2.217 1 92.12 38 PHE B C 1
ATOM 1601 O O . PHE B 1 38 ? -1.479 12.039 2.484 1 92.12 38 PHE B O 1
ATOM 1608 N N . GLY B 1 39 ? 0.504 12.523 1.576 1 94.12 39 GLY B N 1
ATOM 1609 C CA . GLY B 1 39 ? 0.007 13.82 1.154 1 94.12 39 GLY B CA 1
ATOM 1610 C C . GLY B 1 39 ? 1.047 14.648 0.422 1 94.12 39 GLY B C 1
ATOM 1611 O O . GLY B 1 39 ? 2.15 14.172 0.151 1 94.12 39 GLY B O 1
ATOM 1612 N N . GLY B 1 40 ? 0.66 15.805 0.04 1 93.94 40 GLY B N 1
ATOM 1613 C CA . GLY B 1 40 ? 1.492 16.734 -0.707 1 93.94 40 GLY B CA 1
ATOM 1614 C C . GLY B 1 40 ? 0.765 18.016 -1.091 1 93.94 40 GLY B C 1
ATOM 1615 O O . GLY B 1 40 ? -0.269 18.344 -0.506 1 93.94 40 GLY B O 1
ATOM 1616 N N . LYS B 1 41 ? 1.373 18.703 -2.016 1 95.06 41 LYS B N 1
ATOM 1617 C CA . LYS B 1 41 ? 0.854 20.016 -2.418 1 95.06 41 LYS B CA 1
ATOM 1618 C C . LYS B 1 41 ? -0.383 19.859 -3.299 1 95.06 41 LYS B C 1
ATOM 1620 O O . LYS B 1 41 ? -0.45 18.969 -4.137 1 95.06 41 LYS B O 1
ATOM 1625 N N . VAL B 1 42 ? -1.289 20.797 -3.064 1 97 42 VAL B N 1
ATOM 1626 C CA . VAL B 1 42 ? -2.447 20.891 -3.947 1 97 42 VAL B CA 1
ATOM 1627 C C . VAL B 1 42 ? -2.062 21.641 -5.219 1 97 42 VAL B C 1
ATOM 1629 O O . VAL B 1 42 ? -1.47 22.719 -5.156 1 97 42 VAL B O 1
ATOM 1632 N N . LYS B 1 43 ? -2.338 21.047 -6.367 1 95.12 43 LYS B N 1
ATOM 1633 C CA . LYS B 1 43 ? -2.041 21.688 -7.648 1 95.12 43 LYS B CA 1
ATOM 1634 C C . LYS B 1 43 ? -3.111 22.719 -8.008 1 95.12 43 LYS B C 1
ATOM 1636 O O . LYS B 1 43 ? -4.238 22.656 -7.512 1 95.12 43 LYS B O 1
ATOM 1641 N N . ASP B 1 44 ? -2.738 23.562 -8.922 1 94 44 ASP B N 1
ATOM 1642 C CA . ASP B 1 44 ? -3.676 24.594 -9.375 1 94 44 ASP B CA 1
ATOM 1643 C C . ASP B 1 44 ? -4.922 23.969 -9.992 1 94 44 ASP B C 1
ATOM 1645 O O . ASP B 1 44 ? -4.816 23.094 -10.852 1 94 44 ASP B O 1
ATOM 1649 N N . GLY B 1 45 ? -6.152 24.438 -9.523 1 94.88 45 GLY B N 1
ATOM 1650 C CA . GLY B 1 45 ? -7.41 23.953 -10.07 1 94.88 45 GLY B CA 1
ATOM 1651 C C . GLY B 1 45 ? -7.863 22.641 -9.469 1 94.88 45 GLY B C 1
ATOM 1652 O O . GLY B 1 45 ? -8.93 22.125 -9.805 1 94.88 45 GLY B O 1
ATOM 1653 N N . GLU B 1 46 ? -7.102 22.078 -8.648 1 94.62 46 GLU B N 1
ATOM 1654 C CA . GLU B 1 46 ? -7.391 20.797 -8 1 94.62 46 GLU B CA 1
ATOM 1655 C C . GLU B 1 46 ? -8.07 21.016 -6.652 1 94.62 46 GLU B C 1
ATOM 1657 O O . GLU B 1 46 ? -7.691 21.891 -5.887 1 94.62 46 GLU B O 1
ATOM 1662 N N . THR B 1 47 ? -9.156 20.219 -6.355 1 96.88 47 THR B N 1
ATOM 1663 C CA . THR B 1 47 ? -9.711 20.25 -5.008 1 96.88 47 THR B CA 1
ATOM 1664 C C . THR B 1 47 ? -8.773 19.578 -4.016 1 96.88 47 THR B C 1
ATOM 1666 O O . THR B 1 47 ? -7.91 18.781 -4.41 1 96.88 47 THR B O 1
ATOM 1669 N N . VAL B 1 48 ? -8.953 19.859 -2.75 1 97.19 48 VAL B N 1
ATOM 1670 C CA . VAL B 1 48 ? -8.117 19.25 -1.718 1 97.19 48 VAL B CA 1
ATOM 1671 C C . VAL B 1 48 ? -8.383 17.75 -1.663 1 97.19 48 VAL B C 1
ATOM 1673 O O . VAL B 1 48 ? -7.473 16.953 -1.389 1 97.19 48 VAL B O 1
ATOM 1676 N N . GLU B 1 49 ? -9.602 17.312 -1.916 1 96.5 49 GLU B N 1
ATOM 1677 C CA . GLU B 1 49 ? -9.938 15.891 -1.951 1 96.5 49 GLU B CA 1
ATOM 1678 C C . GLU B 1 49 ? -9.195 15.18 -3.08 1 96.5 49 GLU B C 1
ATOM 1680 O O . GLU B 1 49 ? -8.609 14.117 -2.869 1 96.5 49 GLU B O 1
ATOM 1685 N N . ALA B 1 50 ? -9.25 15.773 -4.289 1 94 50 ALA B N 1
ATOM 1686 C CA . ALA B 1 50 ? -8.57 15.195 -5.449 1 94 50 ALA B CA 1
ATOM 1687 C C . ALA B 1 50 ? -7.07 15.086 -5.211 1 94 50 ALA B C 1
ATOM 1689 O O . ALA B 1 50 ? -6.445 14.086 -5.562 1 94 50 ALA B O 1
ATOM 1690 N N . ALA B 1 51 ? -6.508 16.141 -4.652 1 96.06 51 ALA B N 1
ATOM 1691 C CA . ALA B 1 51 ? -5.082 16.141 -4.336 1 96.06 51 ALA B CA 1
ATOM 1692 C C . ALA B 1 51 ? -4.734 15.023 -3.359 1 96.06 51 ALA B C 1
ATOM 1694 O O . ALA B 1 51 ? -3.744 14.312 -3.547 1 96.06 51 ALA B O 1
ATOM 1695 N N . ALA B 1 52 ? -5.566 14.828 -2.303 1 96 52 ALA B N 1
ATOM 1696 C CA . ALA B 1 52 ? -5.328 13.797 -1.297 1 96 52 ALA B CA 1
ATOM 1697 C C . ALA B 1 52 ? -5.309 12.406 -1.93 1 96 52 ALA B C 1
ATOM 1699 O O . ALA B 1 52 ? -4.406 11.609 -1.662 1 96 52 ALA B O 1
ATOM 1700 N N . ILE B 1 53 ? -6.25 12.188 -2.762 1 87.69 53 ILE B N 1
ATOM 1701 C CA . ILE B 1 53 ? -6.379 10.891 -3.41 1 87.69 53 ILE B CA 1
ATOM 1702 C C . ILE B 1 53 ? -5.199 10.664 -4.355 1 87.69 53 ILE B C 1
ATOM 1704 O O . ILE B 1 53 ? -4.594 9.594 -4.355 1 87.69 53 ILE B O 1
ATOM 1708 N N . ARG B 1 54 ? -4.875 11.664 -5.121 1 85.56 54 ARG B N 1
ATOM 1709 C CA . ARG B 1 54 ? -3.758 11.57 -6.059 1 85.56 54 ARG B CA 1
ATOM 1710 C C . ARG B 1 54 ? -2.447 11.297 -5.324 1 85.56 54 ARG B C 1
ATOM 1712 O O . ARG B 1 54 ? -1.687 10.406 -5.707 1 85.56 54 ARG B O 1
ATOM 1719 N N . GLU B 1 55 ? -2.094 12.016 -4.324 1 90.38 55 GLU B N 1
ATOM 1720 C CA . GLU B 1 55 ? -0.855 11.867 -3.566 1 90.38 55 GLU B CA 1
ATOM 1721 C C . GLU B 1 55 ? -0.772 10.492 -2.908 1 90.38 55 GLU B C 1
ATOM 1723 O O . GLU B 1 55 ? 0.302 9.898 -2.848 1 90.38 55 GLU B O 1
ATOM 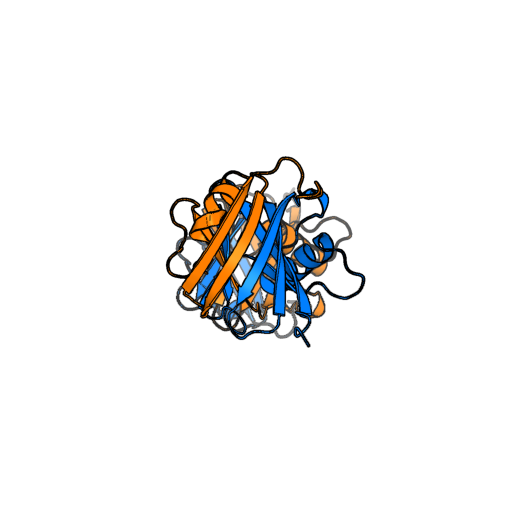1728 N N . LEU B 1 56 ? -1.882 10.023 -2.357 1 85.88 56 LEU B N 1
ATOM 1729 C CA . LEU B 1 56 ? -1.905 8.68 -1.78 1 85.88 56 LEU B CA 1
ATOM 1730 C C . LEU B 1 56 ? -1.5 7.637 -2.814 1 85.88 56 LEU B C 1
ATOM 1732 O O . LEU B 1 56 ? -0.661 6.777 -2.537 1 85.88 56 LEU B O 1
ATOM 1736 N N . GLU B 1 57 ? -2.096 7.785 -3.926 1 74.56 57 GLU B N 1
ATOM 1737 C CA . GLU B 1 57 ? -1.788 6.848 -5.004 1 74.56 57 GLU B CA 1
ATOM 1738 C C . GLU B 1 57 ? -0.317 6.926 -5.402 1 74.56 57 GLU B C 1
ATOM 1740 O O . GLU B 1 57 ? 0.352 5.898 -5.535 1 74.56 57 GLU B O 1
ATOM 1745 N N . GLU B 1 58 ? 0.191 8.086 -5.598 1 76.88 58 GLU B N 1
ATOM 1746 C CA . GLU B 1 58 ? 1.575 8.297 -6.012 1 76.88 58 GLU B CA 1
ATOM 1747 C C . GLU B 1 58 ? 2.551 7.758 -4.973 1 76.88 58 GLU B C 1
ATOM 1749 O O . GLU B 1 58 ? 3.566 7.152 -5.32 1 76.88 58 GLU B O 1
ATOM 1754 N N . GLU B 1 59 ? 2.268 7.918 -3.699 1 80.81 59 GLU B N 1
ATOM 1755 C CA . GLU B 1 59 ? 3.238 7.66 -2.639 1 80.81 59 GLU B CA 1
ATOM 1756 C C . GLU B 1 59 ? 3.111 6.238 -2.105 1 80.81 59 GLU B C 1
ATOM 1758 O O . GLU B 1 59 ? 4.031 5.723 -1.469 1 80.81 59 GLU B O 1
ATOM 1763 N N . SER B 1 60 ? 1.977 5.609 -2.252 1 74 60 SER B N 1
ATOM 1764 C CA . SER B 1 60 ? 1.768 4.32 -1.598 1 74 60 SER B CA 1
ATOM 1765 C C . SER B 1 60 ? 1.212 3.289 -2.572 1 74 60 SER B C 1
ATOM 1767 O O . SER B 1 60 ? 1.216 2.09 -2.285 1 74 60 SER B O 1
ATOM 1769 N N . GLY B 1 61 ? 0.662 3.816 -3.713 1 67.56 61 GLY B N 1
ATOM 1770 C CA . GLY B 1 61 ? 0.002 2.922 -4.648 1 67.56 61 GLY B CA 1
ATOM 1771 C C . GLY B 1 61 ? -1.418 2.574 -4.246 1 67.56 61 GLY B C 1
ATOM 1772 O O . GLY B 1 61 ? -2.129 1.888 -4.98 1 67.56 61 GLY B O 1
ATOM 1773 N N . VAL B 1 62 ? -1.889 3.039 -3.166 1 69.25 62 VAL B N 1
ATOM 1774 C CA . VAL B 1 62 ? -3.227 2.744 -2.666 1 69.25 62 VAL B CA 1
ATOM 1775 C C . VAL B 1 62 ? -4.242 3.672 -3.328 1 69.25 62 VAL B C 1
ATOM 1777 O O . VAL B 1 62 ? -4.016 4.879 -3.43 1 69.25 62 VAL B O 1
ATOM 1780 N N . ILE B 1 63 ? -5.285 3.123 -3.893 1 66.19 63 ILE B N 1
ATOM 1781 C CA . ILE B 1 63 ? -6.359 3.895 -4.508 1 66.19 63 ILE B CA 1
ATOM 1782 C C . ILE B 1 63 ? -7.602 3.848 -3.625 1 66.19 63 ILE B C 1
ATOM 1784 O O . ILE B 1 63 ? -7.988 2.781 -3.143 1 66.19 63 ILE B O 1
ATOM 1788 N N . VAL B 1 64 ? -8.164 4.961 -3.342 1 75.38 64 VAL B N 1
ATOM 1789 C CA . VAL B 1 64 ? -9.383 5.047 -2.543 1 75.38 64 VAL B CA 1
ATOM 1790 C C . VAL B 1 64 ? -10.438 5.867 -3.287 1 75.38 64 VAL B C 1
ATOM 1792 O O . VAL B 1 64 ? -10.102 6.637 -4.195 1 75.38 64 VAL B O 1
ATOM 1795 N N . SER B 1 65 ? -11.68 5.598 -2.959 1 75.69 65 SER B N 1
ATOM 1796 C CA . SER B 1 65 ? -12.781 6.336 -3.574 1 75.69 65 SER B CA 1
ATOM 1797 C C . SER B 1 65 ? -12.992 7.68 -2.889 1 75.69 65 SER B C 1
ATOM 1799 O O . SER B 1 65 ? -12.758 7.816 -1.687 1 75.69 65 SER B O 1
ATOM 1801 N N . TYR B 1 66 ? -13.477 8.617 -3.715 1 85 66 TYR B N 1
ATOM 1802 C CA . TYR B 1 66 ? -13.836 9.93 -3.191 1 85 66 TYR B CA 1
ATOM 1803 C C . TYR B 1 66 ? -14.867 9.797 -2.07 1 85 66 TYR B C 1
ATOM 1805 O O . TYR B 1 66 ? -14.812 10.539 -1.084 1 85 66 TYR B O 1
ATOM 1813 N N . THR B 1 67 ? -15.758 8.82 -2.18 1 86.38 67 THR B N 1
ATOM 1814 C CA . THR B 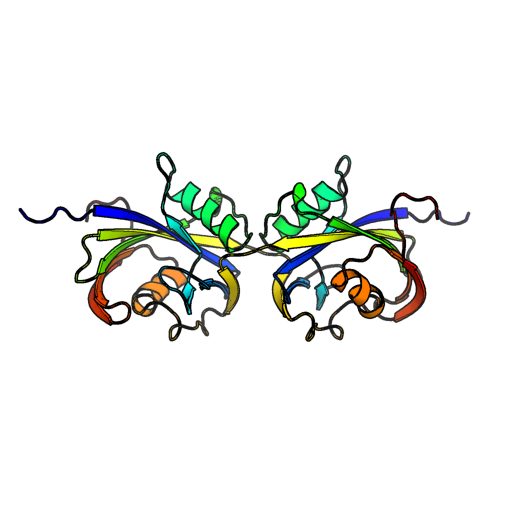1 67 ? -16.875 8.68 -1.248 1 86.38 67 THR B CA 1
ATOM 1815 C C . THR B 1 67 ? -16.391 8.125 0.089 1 86.38 67 THR B C 1
ATOM 1817 O O . THR B 1 67 ? -17.094 8.219 1.095 1 86.38 67 THR B O 1
ATOM 1820 N N . SER B 1 68 ? -15.258 7.551 0.119 1 85.81 68 SER B N 1
ATOM 1821 C CA . SER B 1 68 ? -14.75 6.957 1.352 1 85.81 68 SER B CA 1
ATOM 1822 C C . SER B 1 68 ? -13.938 7.969 2.154 1 85.81 68 SER B C 1
ATOM 1824 O O . SER B 1 68 ? -13.586 7.715 3.309 1 85.81 68 SER B O 1
ATOM 1826 N N . LEU B 1 69 ? -13.648 9.125 1.538 1 92.56 69 LEU B N 1
ATOM 1827 C CA . LEU B 1 69 ? -12.812 10.133 2.182 1 92.56 69 LEU B CA 1
ATOM 1828 C C . LEU B 1 69 ? -13.602 10.906 3.232 1 92.56 69 LEU B C 1
ATOM 1830 O O . LEU B 1 69 ? -14.75 11.281 2.996 1 92.56 69 LEU B O 1
ATOM 1834 N N . LYS B 1 70 ? -13.047 11.062 4.367 1 95.19 70 LYS B N 1
ATOM 1835 C CA . LYS B 1 70 ? -13.586 11.914 5.426 1 95.19 70 LYS B CA 1
ATOM 1836 C C . LYS B 1 70 ? -12.609 13.023 5.793 1 95.19 70 LYS B C 1
ATOM 1838 O O . LYS B 1 70 ? -11.477 12.758 6.195 1 95.19 70 LYS B O 1
ATOM 1843 N N . LYS B 1 71 ? -13.023 14.266 5.613 1 97.31 71 LYS B N 1
ATOM 1844 C CA . LYS B 1 71 ? -12.211 15.383 6.066 1 97.31 71 LYS B CA 1
ATOM 1845 C C . LYS B 1 71 ? -12.32 15.578 7.574 1 97.31 71 LYS B C 1
ATOM 1847 O O . LYS B 1 71 ? -13.422 15.719 8.109 1 97.31 71 LYS B O 1
ATOM 1852 N N . LEU B 1 72 ? -11.211 15.617 8.219 1 97.44 72 LEU B N 1
ATOM 1853 C CA . LEU B 1 72 ? -11.258 15.664 9.672 1 97.44 72 LEU B CA 1
ATOM 1854 C C . LEU B 1 72 ? -10.766 17.016 10.188 1 97.44 72 LEU B C 1
ATOM 1856 O O . LEU B 1 72 ? -11.172 17.453 11.266 1 97.44 72 LEU B O 1
ATOM 1860 N N . ALA B 1 73 ? -9.836 17.688 9.422 1 97.94 73 ALA B N 1
ATOM 1861 C CA . ALA B 1 73 ? -9.273 18.891 10.031 1 97.94 73 ALA B CA 1
ATOM 1862 C C . ALA B 1 73 ? -8.664 19.812 8.977 1 97.94 73 ALA B C 1
ATOM 1864 O O . ALA B 1 73 ? -8.375 19.391 7.859 1 97.94 73 ALA B O 1
ATOM 1865 N N . LYS B 1 74 ? -8.625 21.016 9.328 1 97.25 74 LYS B N 1
ATOM 1866 C CA . LYS B 1 74 ? -7.777 22.031 8.719 1 97.25 74 LYS B CA 1
ATOM 1867 C C . LYS B 1 74 ? -6.754 22.578 9.719 1 97.25 74 LYS B C 1
ATOM 1869 O O . LYS B 1 74 ? -7.125 23.125 10.75 1 97.25 74 LYS B O 1
ATOM 1874 N N . MET B 1 75 ? -5.484 22.344 9.406 1 97.62 75 MET B N 1
ATOM 1875 C CA . MET B 1 75 ? -4.422 22.766 10.312 1 97.62 75 MET B CA 1
ATOM 1876 C C . MET B 1 75 ? -3.527 23.812 9.641 1 97.62 75 MET B C 1
ATOM 1878 O O . MET B 1 75 ? -3.381 23.812 8.414 1 97.62 75 MET B O 1
ATOM 1882 N N . GLU B 1 76 ? -3.027 24.641 10.461 1 96.81 76 GLU B N 1
ATOM 1883 C CA . GLU B 1 76 ? -2.023 25.609 10.008 1 96.81 76 GLU B CA 1
ATOM 1884 C C . GLU B 1 76 ? -0.709 25.422 10.766 1 96.81 76 GLU B C 1
ATOM 1886 O O . GLU B 1 76 ? -0.708 25.203 11.977 1 96.81 76 GLU B O 1
ATOM 1891 N N . MET B 1 77 ? 0.358 25.453 10 1 95.81 77 MET B N 1
ATOM 1892 C CA . MET B 1 77 ? 1.692 25.312 10.578 1 95.81 77 MET B CA 1
ATOM 1893 C C . MET B 1 77 ? 2.605 26.438 10.102 1 95.81 77 MET B C 1
ATOM 1895 O O . MET B 1 77 ? 2.602 26.797 8.922 1 95.81 77 MET B O 1
ATOM 1899 N N . GLU B 1 78 ? 3.305 27.016 11.039 1 94.94 78 GLU B N 1
ATOM 1900 C CA . GLU B 1 78 ? 4.324 28.016 10.75 1 94.94 78 GLU B CA 1
ATOM 1901 C C . GLU B 1 78 ? 5.668 27.641 11.352 1 94.94 78 GLU B C 1
ATOM 1903 O O . GLU B 1 78 ? 5.727 27.109 12.461 1 94.94 78 GLU B O 1
ATOM 1908 N N . PHE B 1 79 ? 6.703 27.875 10.594 1 93.5 79 PHE B N 1
ATOM 1909 C CA . PHE B 1 79 ? 8.07 27.656 11.055 1 93.5 79 PHE B CA 1
ATOM 1910 C C . PHE B 1 79 ? 8.805 28.984 11.219 1 93.5 79 PHE B C 1
ATOM 1912 O O . PHE B 1 79 ? 8.781 29.828 10.32 1 93.5 79 PHE B O 1
ATOM 1919 N N . GLU B 1 80 ? 9.352 29.125 12.375 1 92.75 80 GLU B N 1
ATOM 1920 C CA . GLU B 1 80 ? 10.117 30.344 12.602 1 92.75 80 GLU B CA 1
ATOM 1921 C C . GLU B 1 80 ? 11.188 30.531 11.523 1 92.75 80 GLU B C 1
ATOM 1923 O O . GLU B 1 80 ? 11.914 29.594 11.203 1 92.75 80 GLU B O 1
ATOM 1928 N N . GLY B 1 81 ? 11.234 31.766 10.984 1 90.38 81 GLY B N 1
ATOM 1929 C CA . GLY B 1 81 ? 12.242 32.062 9.984 1 90.38 81 GLY B CA 1
ATOM 1930 C C . GLY B 1 81 ? 11.781 31.781 8.562 1 90.38 81 GLY B C 1
ATOM 1931 O O . GLY B 1 81 ? 12.445 32.188 7.602 1 90.38 81 GLY B O 1
ATOM 1932 N N . TRP B 1 82 ? 10.711 31.062 8.516 1 88.69 82 TRP B N 1
ATOM 1933 C CA . TRP B 1 82 ? 10.156 30.797 7.188 1 88.69 82 TRP B CA 1
ATOM 1934 C C . TRP B 1 82 ? 9.117 31.859 6.812 1 88.69 82 TRP B C 1
ATOM 1936 O O . TRP B 1 82 ? 8.445 32.406 7.684 1 88.69 82 TRP B O 1
ATOM 1946 N N . ASN B 1 83 ? 9 32.188 5.637 1 90.62 83 ASN B N 1
ATOM 1947 C CA . ASN B 1 83 ? 7.965 33.094 5.145 1 90.62 83 ASN B CA 1
ATOM 1948 C C . ASN B 1 83 ? 6.82 32.312 4.484 1 90.62 83 ASN B C 1
ATOM 1950 O O . ASN B 1 83 ? 6.344 32.719 3.418 1 90.62 83 ASN B O 1
ATOM 1954 N N . GLU B 1 84 ? 6.5 31.25 5.07 1 92.25 84 GLU B N 1
ATOM 1955 C CA . GLU B 1 84 ? 5.438 30.406 4.516 1 92.25 84 GLU B CA 1
ATOM 1956 C C . GLU B 1 84 ? 4.504 29.906 5.613 1 92.25 84 GLU B C 1
ATOM 1958 O O . GLU B 1 84 ? 4.957 29.562 6.707 1 92.25 84 GLU B O 1
ATOM 1963 N N . LEU B 1 85 ? 3.254 29.938 5.301 1 94.94 85 LEU B N 1
ATOM 1964 C CA . LEU B 1 85 ? 2.221 29.297 6.098 1 94.94 85 LEU B CA 1
ATOM 1965 C C . LEU B 1 85 ? 1.733 28.016 5.418 1 94.94 85 LEU B C 1
ATOM 1967 O O . LEU B 1 85 ? 1.286 28.047 4.27 1 94.94 85 LEU B O 1
ATOM 1971 N N . LEU B 1 86 ? 1.921 26.938 6.125 1 95.38 86 LEU B N 1
ATOM 1972 C CA . LEU B 1 86 ? 1.417 25.672 5.598 1 95.38 86 LEU B CA 1
ATOM 1973 C C . LEU B 1 86 ? -0.013 25.422 6.062 1 95.38 86 LEU B C 1
ATOM 1975 O O . LEU B 1 86 ? -0.28 25.375 7.266 1 95.38 86 LEU B O 1
ATOM 1979 N N . GLU B 1 87 ? -0.889 25.391 5.164 1 97.12 87 GLU B N 1
ATOM 1980 C CA . GLU B 1 87 ? -2.27 24.984 5.41 1 97.12 87 GLU B CA 1
ATOM 1981 C C . GLU B 1 87 ? -2.484 23.516 5.043 1 97.12 87 GLU B C 1
ATOM 1983 O O . GLU B 1 87 ? -2.377 23.141 3.875 1 97.12 87 GLU B O 1
ATOM 1988 N N . ILE B 1 88 ? -2.818 22.7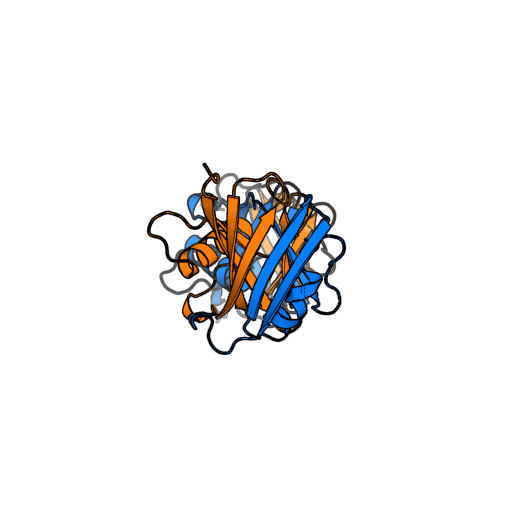19 6.023 1 97.88 88 ILE B N 1
ATOM 1989 C CA . ILE B 1 88 ? -2.906 21.266 5.816 1 97.88 88 ILE B CA 1
ATOM 1990 C C . ILE B 1 88 ? -4.355 20.812 5.953 1 97.88 88 ILE B C 1
ATOM 1992 O O . ILE B 1 88 ? -5 21.062 6.977 1 97.88 88 ILE B O 1
ATOM 1996 N N . HIS B 1 89 ? -4.926 20.234 4.941 1 98.19 89 HIS B N 1
ATOM 1997 C CA . HIS B 1 89 ? -6.219 19.562 5 1 98.19 89 HIS B CA 1
ATOM 1998 C C . HIS B 1 89 ? -6.059 18.078 5.309 1 98.19 89 HIS B C 1
ATOM 2000 O O . HIS B 1 89 ? -5.477 17.344 4.516 1 98.19 89 HIS B O 1
ATOM 2006 N N . LEU B 1 90 ? -6.578 17.672 6.414 1 98.19 90 LEU B N 1
ATOM 2007 C CA . LEU B 1 90 ? -6.402 16.312 6.934 1 98.19 90 LEU B CA 1
ATOM 2008 C C . LEU B 1 90 ? -7.609 15.445 6.594 1 98.19 90 LEU B C 1
ATOM 2010 O O . LEU B 1 90 ? -8.75 15.812 6.898 1 98.19 90 LEU B O 1
ATOM 2014 N N . PHE B 1 91 ? -7.355 14.281 6 1 97.75 91 PHE B N 1
ATOM 2015 C CA . PHE B 1 91 ? -8.391 13.32 5.637 1 97.75 91 PHE B CA 1
ATOM 2016 C C . PHE B 1 91 ? -8.102 11.953 6.246 1 97.75 91 PHE B C 1
ATOM 2018 O O . PHE B 1 91 ? -6.949 11.641 6.559 1 97.75 91 PHE B O 1
ATOM 2025 N N . THR B 1 92 ? -9.133 11.18 6.441 1 95.81 92 THR B N 1
ATOM 2026 C CA . THR B 1 92 ? -9.023 9.766 6.766 1 95.81 92 THR B CA 1
ATOM 2027 C C . THR B 1 92 ? -9.922 8.93 5.848 1 95.81 92 THR B C 1
ATOM 2029 O O . THR B 1 92 ? -10.867 9.453 5.254 1 95.81 92 THR B O 1
ATOM 2032 N N . THR B 1 93 ? -9.547 7.707 5.602 1 91.31 93 THR B N 1
ATOM 2033 C CA . THR B 1 93 ? -10.359 6.734 4.871 1 91.31 93 THR B CA 1
ATOM 2034 C C . THR B 1 93 ? -10.203 5.34 5.469 1 91.31 93 THR B C 1
ATOM 2036 O O . THR B 1 93 ? -9.18 5.035 6.078 1 91.31 93 THR B O 1
ATOM 2039 N N . HIS B 1 94 ? -11.289 4.562 5.332 1 85.38 94 HIS B N 1
ATOM 2040 C CA . HIS B 1 94 ? -11.266 3.172 5.773 1 85.38 94 HIS B CA 1
ATOM 2041 C C . HIS B 1 94 ? -11.195 2.215 4.586 1 85.38 94 HIS B C 1
ATOM 2043 O O . HIS B 1 94 ? -11.859 2.428 3.572 1 85.38 94 HIS B O 1
ATOM 2049 N N . THR B 1 95 ? -10.203 1.446 4.656 1 70.06 95 THR B N 1
ATOM 2050 C CA . THR B 1 95 ? -10.125 0.429 3.613 1 70.06 95 THR B CA 1
ATOM 2051 C C . THR B 1 95 ? -10.234 -0.97 4.211 1 70.06 95 THR B C 1
ATOM 2053 O O . THR B 1 95 ? -10.008 -1.158 5.41 1 70.06 95 THR B O 1
ATOM 2056 N N . PHE B 1 96 ? -11.016 -1.769 3.592 1 58.03 96 PHE B N 1
ATOM 2057 C CA . PHE B 1 96 ? -11.047 -3.184 3.943 1 58.03 96 PHE B CA 1
ATOM 2058 C C . PHE B 1 96 ? -10.227 -4.004 2.951 1 58.03 96 PHE B C 1
ATOM 2060 O O . PHE B 1 96 ? -10.688 -4.285 1.843 1 58.03 96 PHE B O 1
ATOM 2067 N N . CYS B 1 97 ? -8.883 -3.936 3.117 1 56.84 97 CYS B N 1
ATOM 2068 C CA . CYS B 1 97 ? -8.078 -4.672 2.152 1 56.84 97 CYS B CA 1
ATOM 2069 C C . CYS B 1 97 ? -8.148 -6.172 2.414 1 56.84 97 CYS B C 1
ATOM 2071 O O . CYS B 1 97 ? -8.055 -6.613 3.561 1 56.84 97 CYS B O 1
ATOM 2073 N N . GLU B 1 98 ? -8.703 -6.996 1.41 1 60.56 98 GLU B N 1
ATOM 2074 C CA . GLU B 1 98 ? -8.703 -8.453 1.501 1 60.56 98 GLU B CA 1
ATOM 2075 C C . GLU B 1 98 ? -7.328 -8.984 1.897 1 60.56 98 GLU B C 1
ATOM 2077 O O . GLU B 1 98 ? -7.227 -9.984 2.613 1 60.56 98 GLU B O 1
ATOM 2082 N N . MET B 1 99 ? -6.363 -8.297 1.491 1 64.12 99 MET B N 1
ATOM 2083 C CA . MET B 1 99 ? -5.008 -8.695 1.86 1 64.12 99 MET B CA 1
ATOM 2084 C C . MET B 1 99 ? -4.328 -7.617 2.695 1 64.12 99 MET B C 1
ATOM 2086 O O . MET B 1 99 ? -4.742 -6.457 2.672 1 64.12 99 MET B O 1
ATOM 2090 N N . ARG B 1 100 ? -3.436 -8.008 3.674 1 69.44 100 ARG B N 1
ATOM 2091 C CA . ARG B 1 100 ? -2.57 -7.109 4.43 1 69.44 100 ARG B CA 1
ATOM 2092 C C . ARG B 1 100 ? -1.206 -6.973 3.764 1 69.44 100 ARG B C 1
ATOM 2094 O O . ARG B 1 100 ? -0.343 -7.84 3.92 1 69.44 100 ARG B O 1
ATOM 2101 N N . PRO B 1 101 ? -1.024 -5.91 3.029 1 75.25 101 PRO B N 1
ATOM 2102 C CA . PRO B 1 101 ? 0.241 -5.789 2.301 1 75.25 101 PRO B CA 1
ATOM 2103 C C . PRO B 1 101 ? 1.426 -5.5 3.221 1 75.25 101 PRO B C 1
ATOM 2105 O O . PRO B 1 101 ? 1.281 -4.777 4.211 1 75.25 101 PRO B O 1
ATOM 2108 N N . LYS B 1 102 ? 2.582 -6.195 2.998 1 76.62 102 LYS B N 1
ATOM 2109 C CA . LYS B 1 102 ? 3.836 -5.996 3.721 1 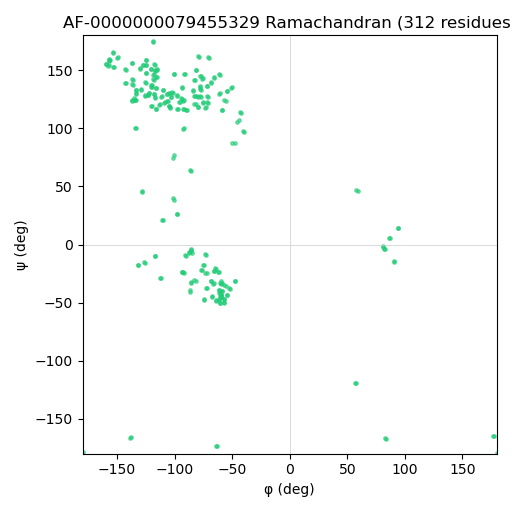76.62 102 LYS B CA 1
ATOM 2110 C C . LYS B 1 102 ? 5.035 -6.141 2.791 1 76.62 102 LYS B C 1
ATOM 2112 O O . LYS B 1 102 ? 5.07 -7.039 1.947 1 76.62 102 LYS B O 1
ATOM 2117 N N . TRP B 1 103 ? 6.039 -5.238 2.977 1 79.94 103 TRP B N 1
ATOM 2118 C CA . TRP B 1 103 ? 7.285 -5.316 2.219 1 79.94 103 TRP B CA 1
ATOM 2119 C C . TRP B 1 103 ? 8.258 -6.289 2.875 1 79.94 103 TRP B C 1
ATOM 2121 O O . TRP B 1 103 ? 8.445 -6.27 4.094 1 79.94 103 TRP B O 1
ATOM 2131 N N . PHE B 1 104 ? 8.836 -7.164 2.07 1 86.81 104 PHE B N 1
ATOM 2132 C CA . PHE B 1 104 ? 9.883 -8.086 2.49 1 86.81 104 PHE B CA 1
ATOM 2133 C C . PHE B 1 104 ? 11.156 -7.863 1.684 1 86.81 104 PHE B C 1
ATOM 2135 O O . PHE B 1 104 ? 11.102 -7.617 0.478 1 86.81 104 PHE B O 1
ATOM 2142 N N . HIS B 1 105 ? 12.289 -7.895 2.424 1 91 105 HIS B N 1
ATOM 2143 C CA . HIS B 1 105 ? 13.531 -7.965 1.657 1 91 105 HIS B CA 1
ATOM 2144 C C . HIS B 1 105 ? 13.641 -9.281 0.901 1 91 105 HIS B C 1
ATOM 2146 O O . HIS B 1 105 ? 13.258 -10.336 1.422 1 91 105 HIS B O 1
ATOM 2152 N N . ILE B 1 106 ? 14.188 -9.281 -0.285 1 95 106 ILE B N 1
ATOM 2153 C CA . ILE B 1 106 ? 14.172 -10.438 -1.183 1 95 106 ILE B CA 1
ATOM 2154 C C . ILE B 1 106 ? 15 -11.57 -0.583 1 95 106 ILE B C 1
ATOM 2156 O O . ILE B 1 106 ? 14.859 -12.727 -0.98 1 95 106 ILE B O 1
ATOM 2160 N N . THR B 1 107 ? 15.914 -11.328 0.289 1 94.94 107 THR B N 1
ATOM 2161 C CA . THR B 1 107 ? 16.719 -12.367 0.921 1 94.94 107 THR B CA 1
ATOM 2162 C C . THR B 1 107 ? 16.016 -12.906 2.166 1 94.94 107 THR B C 1
ATOM 2164 O O . THR B 1 107 ? 16.5 -13.852 2.795 1 94.94 107 THR B O 1
ATOM 2167 N N . ASP B 1 108 ? 14.93 -12.32 2.594 1 95.25 108 ASP B N 1
ATOM 2168 C CA . ASP B 1 108 ? 14.219 -12.703 3.809 1 95.25 108 ASP B CA 1
ATOM 2169 C C . ASP B 1 108 ? 12.734 -12.938 3.52 1 95.25 108 ASP B C 1
ATOM 2171 O O . ASP B 1 108 ? 11.867 -12.398 4.215 1 95.25 108 ASP B O 1
ATOM 2175 N N . LEU B 1 109 ? 12.5 -13.609 2.545 1 96.25 109 LEU B N 1
ATOM 2176 C CA . LEU B 1 109 ? 11.125 -13.914 2.184 1 96.25 109 LEU B CA 1
ATOM 2177 C C . LEU B 1 109 ? 10.562 -15.023 3.066 1 96.25 109 LEU B C 1
ATOM 2179 O O . LEU B 1 109 ? 11.273 -15.969 3.41 1 96.25 109 LEU B O 1
ATOM 2183 N N . PRO B 1 110 ? 9.32 -14.969 3.389 1 95.94 110 PRO B N 1
ATOM 2184 C CA . PRO B 1 110 ? 8.727 -15.938 4.316 1 95.94 110 PRO B CA 1
ATOM 2185 C C . PRO B 1 110 ? 8.258 -17.219 3.619 1 95.94 110 PRO B C 1
ATOM 2187 O O . PRO B 1 110 ? 7.098 -17.609 3.762 1 95.94 110 PRO B O 1
ATOM 2190 N N . PHE B 1 111 ? 9.086 -17.969 3.043 1 96.81 111 PHE B N 1
ATOM 2191 C CA . PHE B 1 111 ? 8.734 -19.125 2.234 1 96.81 111 PHE B CA 1
ATOM 2192 C C . PHE B 1 111 ? 7.953 -20.141 3.059 1 96.81 111 PHE B C 1
ATOM 2194 O O . PHE B 1 111 ? 7.078 -20.828 2.535 1 96.81 111 PHE B O 1
ATOM 2201 N N . SER B 1 112 ? 8.242 -20.281 4.344 1 95.69 112 SER B N 1
ATOM 2202 C CA . SER B 1 112 ? 7.562 -21.234 5.207 1 95.69 112 SER B CA 1
ATOM 2203 C C . SER B 1 112 ? 6.086 -20.906 5.359 1 95.69 112 SER B C 1
ATOM 2205 O O . SER B 1 112 ? 5.289 -21.734 5.793 1 95.69 112 SER B O 1
ATOM 2207 N N . GLU B 1 113 ? 5.727 -19.703 5.102 1 96 113 GLU B N 1
ATOM 2208 C CA . GLU B 1 113 ? 4.344 -19.25 5.191 1 96 113 GLU B CA 1
ATOM 2209 C C . GLU B 1 113 ? 3.773 -18.938 3.807 1 96 113 GLU B C 1
ATOM 2211 O O . GLU B 1 113 ? 2.855 -18.125 3.672 1 96 113 GLU B O 1
ATOM 2216 N N . MET B 1 114 ? 4.328 -19.453 2.801 1 97.19 114 MET B N 1
ATOM 2217 C CA . MET B 1 114 ? 3.869 -19.297 1.423 1 97.19 114 MET B CA 1
ATOM 2218 C C . MET B 1 114 ? 3.506 -20.656 0.815 1 97.19 114 MET B C 1
ATOM 2220 O O . MET B 1 114 ? 3.543 -21.672 1.501 1 97.19 114 MET B O 1
ATOM 2224 N N . TRP B 1 115 ? 2.947 -20.688 -0.435 1 96 115 TRP B N 1
ATOM 2225 C CA . TRP B 1 115 ? 2.627 -21.922 -1.12 1 96 115 TRP B CA 1
ATOM 2226 C C . TRP B 1 115 ? 3.879 -22.766 -1.336 1 96 115 TRP B C 1
ATOM 2228 O O . TRP B 1 115 ? 4.965 -22.234 -1.57 1 96 115 TRP B O 1
ATOM 2238 N N . ALA B 1 116 ? 3.736 -24.062 -1.287 1 96 116 ALA B N 1
ATOM 2239 C CA . ALA B 1 116 ? 4.855 -25 -1.382 1 96 116 ALA B CA 1
ATOM 2240 C C . ALA B 1 116 ? 5.602 -24.828 -2.701 1 96 116 ALA B C 1
ATOM 2242 O O . ALA B 1 116 ? 6.812 -25.062 -2.77 1 96 116 ALA B O 1
ATOM 2243 N N . ASP B 1 117 ? 4.898 -24.453 -3.721 1 96.75 117 ASP B N 1
ATOM 2244 C CA . ASP B 1 117 ? 5.523 -24.344 -5.035 1 96.75 117 ASP B CA 1
ATOM 2245 C C . ASP B 1 117 ? 6.352 -23.062 -5.137 1 96.75 117 ASP B C 1
ATOM 2247 O O . ASP B 1 117 ? 7.242 -22.953 -5.984 1 96.75 117 ASP B O 1
ATOM 2251 N N . ASP B 1 118 ? 6.098 -22.016 -4.32 1 97.44 118 ASP B N 1
ATOM 2252 C CA . ASP B 1 118 ? 6.711 -20.703 -4.445 1 97.44 118 ASP B CA 1
ATOM 2253 C C . ASP B 1 118 ? 8.234 -20.797 -4.453 1 97.44 118 ASP B C 1
ATOM 2255 O O . ASP B 1 118 ? 8.898 -20.172 -5.281 1 97.44 118 ASP B O 1
ATOM 2259 N N . SER B 1 119 ? 8.734 -21.625 -3.549 1 96.25 119 SER B N 1
ATOM 2260 C CA . SER B 1 119 ? 10.188 -21.703 -3.404 1 96.25 119 SER B CA 1
ATOM 2261 C C . SER B 1 119 ? 10.836 -22.203 -4.691 1 96.25 119 SER B C 1
ATOM 2263 O O . SER B 1 119 ? 12.023 -21.969 -4.922 1 96.25 119 SER B O 1
ATOM 2265 N N . HIS B 1 120 ? 10.156 -22.891 -5.512 1 97.12 120 HIS B N 1
ATOM 2266 C CA . HIS B 1 120 ? 10.703 -23.484 -6.723 1 97.12 120 HIS B CA 1
ATOM 2267 C C . HIS B 1 120 ? 10.781 -22.469 -7.852 1 97.12 120 HIS B C 1
ATOM 2269 O O . HIS B 1 120 ? 11.672 -22.547 -8.711 1 97.12 120 HIS B O 1
ATOM 2275 N N . TRP B 1 121 ? 9.898 -21.562 -7.867 1 97.5 121 TRP B N 1
ATOM 2276 C CA . TRP B 1 121 ? 9.906 -20.703 -9.039 1 97.5 121 TRP B CA 1
ATOM 2277 C C . TRP B 1 121 ? 10.219 -19.25 -8.641 1 97.5 121 TRP B C 1
ATOM 2279 O O . TRP B 1 121 ? 10.5 -18.422 -9.5 1 97.5 121 TRP B O 1
ATOM 2289 N N . PHE B 1 122 ? 10.266 -18.828 -7.367 1 97.75 122 PHE B N 1
ATOM 2290 C CA . PHE B 1 122 ? 10.578 -17.469 -6.93 1 97.75 122 PHE B CA 1
ATOM 2291 C C . PHE B 1 122 ? 11.961 -17.047 -7.418 1 97.75 122 PHE B C 1
ATOM 2293 O O . PHE B 1 122 ? 12.172 -15.883 -7.762 1 97.75 122 PHE B O 1
ATOM 2300 N N . PRO B 1 123 ? 13 -18 -7.387 1 97.06 123 PRO B N 1
ATOM 2301 C CA . PRO B 1 123 ? 14.289 -17.562 -7.934 1 97.06 123 PRO B CA 1
ATOM 2302 C C . PRO B 1 123 ? 14.172 -16.984 -9.336 1 97.06 123 PRO B C 1
ATOM 2304 O O . PRO B 1 123 ? 14.867 -16.031 -9.672 1 97.06 123 PRO B O 1
ATOM 2307 N N . PHE B 1 124 ? 13.328 -17.531 -10.188 1 97.38 124 PHE B N 1
ATOM 2308 C CA . PHE B 1 124 ? 13.148 -17.016 -11.539 1 97.38 124 PHE B CA 1
ATOM 2309 C C . PHE B 1 124 ? 12.406 -15.695 -11.531 1 97.38 124 PHE B C 1
ATOM 2311 O O . PHE B 1 124 ? 12.695 -14.805 -12.328 1 97.38 124 PHE B O 1
ATOM 2318 N N . LEU B 1 125 ? 11.422 -15.586 -10.609 1 97.12 125 LEU B N 1
ATOM 2319 C CA . LEU B 1 125 ? 10.734 -14.312 -10.414 1 97.12 125 LEU B CA 1
ATOM 2320 C C . LEU B 1 125 ? 11.727 -13.211 -10.062 1 97.12 125 LEU B C 1
ATOM 2322 O O . LEU B 1 125 ? 11.719 -12.141 -10.68 1 97.12 125 LEU B O 1
ATOM 2326 N N . LEU B 1 126 ? 12.602 -13.492 -9.062 1 96.38 126 LEU B N 1
ATOM 2327 C CA . LEU B 1 126 ? 13.531 -12.5 -8.539 1 96.38 126 LEU B CA 1
ATOM 2328 C C . LEU B 1 126 ? 14.586 -12.141 -9.578 1 96.38 126 LEU B C 1
ATOM 2330 O O . LEU B 1 126 ? 15.055 -11 -9.625 1 96.38 126 LEU B O 1
ATOM 2334 N N . ALA B 1 127 ? 14.914 -13.094 -10.383 1 95.88 127 ALA B N 1
ATOM 2335 C CA . ALA B 1 127 ? 15.883 -12.852 -11.461 1 95.88 127 ALA B CA 1
ATOM 2336 C C . ALA B 1 127 ? 15.195 -12.281 -12.695 1 95.88 127 ALA B C 1
ATOM 2338 O O . ALA B 1 127 ? 15.852 -11.969 -13.688 1 95.88 127 ALA B O 1
ATOM 2339 N N . GLU B 1 128 ? 13.93 -12.234 -12.664 1 95.88 128 GLU B N 1
ATOM 2340 C CA . GLU B 1 128 ? 13.086 -11.727 -13.742 1 95.88 128 GLU B CA 1
ATOM 2341 C C . GLU B 1 128 ? 13.32 -12.516 -15.031 1 95.88 128 GLU B C 1
ATOM 2343 O O . GLU B 1 128 ? 13.531 -11.922 -16.094 1 95.88 128 GLU B O 1
ATOM 2348 N N . LYS B 1 129 ? 13.344 -13.734 -14.93 1 96.88 129 LYS B N 1
ATOM 2349 C CA . LYS B 1 129 ? 13.445 -14.641 -16.062 1 96.88 129 LYS B CA 1
ATOM 2350 C C . LYS B 1 129 ? 12.078 -15.227 -16.422 1 96.88 129 LYS B C 1
ATOM 2352 O O . LYS B 1 129 ? 11.281 -15.539 -15.539 1 96.88 129 LYS B O 1
ATOM 2357 N N . LYS B 1 130 ? 11.945 -15.43 -17.672 1 97.69 130 LYS B N 1
ATOM 2358 C CA . LYS B 1 130 ? 10.688 -16.016 -18.156 1 97.69 130 LYS B CA 1
ATOM 2359 C C . LYS B 1 130 ? 10.695 -17.531 -18.016 1 97.69 130 LYS B C 1
ATOM 2361 O O . LYS B 1 130 ? 11.719 -18.172 -18.266 1 97.69 130 LYS B O 1
ATOM 2366 N N . PHE B 1 131 ? 9.578 -18.125 -17.656 1 97.88 131 PHE B N 1
ATOM 2367 C CA . PHE B 1 131 ? 9.508 -19.562 -17.484 1 97.88 131 PHE B CA 1
ATOM 2368 C C . PHE B 1 131 ? 8.078 -20.062 -17.625 1 97.88 131 PHE B C 1
ATOM 2370 O O . PHE B 1 131 ? 7.133 -19.266 -17.594 1 97.88 131 PHE B O 1
ATOM 2377 N N . ILE B 1 132 ? 7.891 -21.281 -17.906 1 97.81 132 ILE B N 1
ATOM 2378 C CA . ILE B 1 132 ? 6.633 -22.016 -17.797 1 97.81 132 ILE B CA 1
ATOM 2379 C C . ILE B 1 132 ? 6.766 -23.109 -16.75 1 97.81 132 ILE B C 1
ATOM 2381 O O . ILE B 1 132 ? 7.863 -23.625 -16.5 1 97.81 132 ILE B O 1
ATOM 2385 N N . ALA B 1 133 ? 5.699 -23.453 -16.125 1 98.06 133 ALA B N 1
ATOM 2386 C CA . ALA B 1 133 ? 5.77 -24.453 -15.062 1 98.06 133 ALA B CA 1
ATOM 2387 C C . ALA B 1 133 ? 4.434 -25.172 -14.906 1 98.06 133 ALA B C 1
ATOM 2389 O O . ALA B 1 133 ? 3.387 -24.641 -15.289 1 98.06 133 ALA B O 1
ATOM 2390 N N . LYS B 1 134 ? 4.555 -26.344 -14.453 1 97.69 134 LYS B N 1
ATOM 2391 C CA . LYS B 1 134 ? 3.402 -27.141 -14.062 1 97.69 134 LYS B CA 1
ATOM 2392 C C . LYS B 1 134 ? 3.629 -27.812 -12.711 1 97.69 134 LYS B C 1
ATOM 2394 O O . LYS B 1 134 ? 4.691 -28.375 -12.461 1 97.69 134 LYS B O 1
ATOM 2399 N N . PHE B 1 135 ? 2.664 -27.656 -11.836 1 97.94 135 PHE B N 1
ATOM 2400 C CA . PHE B 1 135 ? 2.734 -28.266 -10.516 1 97.94 135 PHE B CA 1
ATOM 2401 C C . PHE B 1 135 ? 1.535 -29.172 -10.281 1 97.94 135 PHE B C 1
ATOM 2403 O O . PHE B 1 135 ? 0.393 -28.781 -10.531 1 97.94 135 PHE B O 1
ATOM 2410 N N . GLN B 1 136 ? 1.811 -30.344 -9.844 1 96.88 136 GLN B N 1
ATOM 2411 C CA . GLN B 1 136 ? 0.792 -31.266 -9.352 1 96.88 136 GLN B CA 1
ATOM 2412 C C . GLN B 1 136 ? 0.811 -31.344 -7.828 1 96.88 136 GLN B C 1
ATOM 2414 O O . GLN B 1 136 ? 1.825 -31.703 -7.23 1 96.88 136 GLN B O 1
ATOM 2419 N N . PHE B 1 137 ? -0.327 -30.953 -7.23 1 96.31 137 PHE B N 1
ATOM 2420 C CA . PHE B 1 137 ? -0.448 -30.969 -5.777 1 96.31 137 PHE B CA 1
ATOM 2421 C C . PHE B 1 137 ? -1.249 -32.188 -5.312 1 96.31 137 PHE B C 1
ATOM 2423 O O . PHE B 1 137 ? -2.316 -32.469 -5.855 1 96.31 137 PHE B O 1
ATOM 2430 N N . ARG B 1 138 ? -0.664 -32.875 -4.32 1 95.19 138 ARG B N 1
ATOM 2431 C CA . ARG B 1 138 ? -1.405 -33.938 -3.672 1 95.19 138 ARG B CA 1
ATOM 2432 C C . ARG B 1 138 ? -2.48 -33.375 -2.744 1 95.19 138 ARG B C 1
ATOM 2434 O O . ARG B 1 138 ? -3.58 -33.938 -2.658 1 95.19 138 ARG B O 1
ATOM 2441 N N . ASP B 1 139 ? -2.098 -32.438 -1.956 1 90.5 139 ASP B N 1
ATOM 2442 C CA . ASP B 1 139 ? -2.979 -31.625 -1.119 1 90.5 139 ASP B CA 1
ATOM 2443 C C . ASP B 1 139 ? -2.566 -30.156 -1.15 1 90.5 139 ASP B C 1
ATOM 2445 O O . ASP B 1 139 ? -1.787 -29.75 -2.012 1 90.5 139 ASP B O 1
ATOM 2449 N N . MET B 1 140 ? -3.02 -29.375 -0.31 1 86.5 140 MET B N 1
ATOM 2450 C CA . MET B 1 140 ? -2.822 -27.922 -0.372 1 86.5 140 MET B CA 1
ATOM 2451 C C . MET B 1 140 ? -1.392 -27.547 0.001 1 86.5 140 MET B C 1
ATOM 2453 O O . MET B 1 140 ? -0.956 -26.422 -0.233 1 86.5 140 MET B O 1
ATOM 2457 N N . GLU B 1 141 ? -0.694 -28.547 0.456 1 91.56 141 GLU B N 1
ATOM 2458 C CA . GLU B 1 141 ? 0.622 -28.203 0.99 1 91.56 141 GLU B CA 1
ATOM 2459 C C . GLU B 1 141 ? 1.716 -29.047 0.333 1 91.56 141 GLU B C 1
ATOM 2461 O O . GLU B 1 141 ? 2.902 -28.734 0.449 1 91.56 141 GLU B O 1
ATOM 2466 N N . THR B 1 142 ? 1.289 -30.094 -0.315 1 95.19 142 THR B N 1
ATOM 2467 C CA . THR B 1 142 ? 2.262 -31.078 -0.774 1 95.19 142 THR B CA 1
ATOM 2468 C C . THR B 1 142 ? 2.262 -31.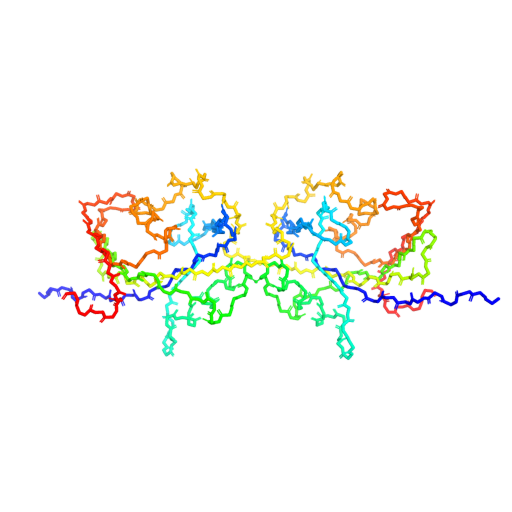172 -2.297 1 95.19 142 THR B C 1
ATOM 2470 O O . THR B 1 142 ? 1.219 -31.406 -2.91 1 95.19 142 THR B O 1
ATOM 2473 N N . ILE B 1 143 ? 3.43 -31.031 -2.861 1 96.62 143 ILE B N 1
ATOM 2474 C CA . ILE B 1 143 ? 3.604 -31.156 -4.305 1 96.62 143 ILE B CA 1
ATOM 2475 C C . ILE B 1 143 ? 4.012 -32.594 -4.652 1 96.62 143 ILE B C 1
ATOM 2477 O O . ILE B 1 143 ? 4.977 -33.125 -4.094 1 96.62 143 ILE B O 1
ATOM 2481 N N . SER B 1 144 ? 3.307 -33.219 -5.512 1 96.88 144 SER B N 1
ATOM 2482 C CA . SER B 1 144 ? 3.611 -34.562 -5.934 1 96.88 144 SER B CA 1
ATOM 2483 C C . SER B 1 144 ? 4.609 -34.594 -7.09 1 96.88 144 SER B C 1
ATOM 2485 O O . SER B 1 144 ? 5.473 -35.469 -7.16 1 96.88 144 SER B O 1
ATOM 2487 N N . SER B 1 145 ? 4.469 -33.688 -8 1 96.69 145 SER B N 1
ATOM 2488 C CA . SER B 1 145 ? 5.387 -33.531 -9.125 1 96.69 145 SER B CA 1
ATOM 2489 C C . SER B 1 145 ? 5.316 -32.125 -9.703 1 96.69 145 SER B C 1
ATOM 2491 O O . SER B 1 145 ? 4.336 -31.422 -9.492 1 96.69 145 SER B O 1
ATOM 2493 N N . PHE B 1 146 ? 6.438 -31.75 -10.305 1 97.06 146 PHE B N 1
ATOM 2494 C CA . PHE B 1 146 ? 6.414 -30.453 -10.977 1 97.06 146 PHE B CA 1
ATOM 2495 C C . PHE B 1 146 ? 7.473 -30.391 -12.07 1 97.06 146 PHE B C 1
ATOM 2497 O O . PHE B 1 146 ? 8.375 -31.234 -12.117 1 97.06 146 PHE B O 1
ATOM 2504 N N . PHE B 1 147 ? 7.266 -29.5 -12.969 1 96.88 147 PHE B N 1
ATOM 2505 C CA . PHE B 1 147 ? 8.266 -29.172 -13.977 1 96.88 147 PHE B CA 1
ATOM 2506 C C . PHE B 1 147 ? 8.352 -27.656 -14.18 1 96.88 147 PHE B C 1
ATOM 2508 O O . PHE B 1 147 ? 7.34 -26.953 -14.078 1 96.88 147 PHE B O 1
ATOM 2515 N N . ILE B 1 148 ? 9.523 -27.141 -14.391 1 97.44 148 ILE B N 1
ATOM 2516 C CA . ILE B 1 148 ? 9.781 -25.734 -14.711 1 97.44 148 ILE B CA 1
ATOM 2517 C C . ILE B 1 148 ? 10.758 -25.641 -15.883 1 97.44 148 ILE B C 1
ATOM 2519 O O . ILE B 1 148 ? 11.758 -26.359 -15.914 1 97.44 148 ILE B O 1
ATOM 2523 N N . LYS B 1 149 ? 10.453 -24.828 -16.828 1 97.12 149 LYS B N 1
ATOM 2524 C CA . LYS B 1 149 ? 11.312 -24.625 -17.984 1 97.12 149 LYS B CA 1
ATOM 2525 C C . LYS B 1 149 ? 11.477 -23.141 -18.297 1 97.12 149 LYS B C 1
ATOM 2527 O O . LYS B 1 149 ? 10.492 -22.422 -18.453 1 97.12 149 LYS B O 1
ATOM 2532 N N . LEU B 1 150 ? 12.68 -22.734 -18.344 1 96.75 150 LEU B N 1
ATOM 2533 C CA . LEU B 1 150 ? 12.961 -21.375 -18.797 1 96.75 150 LEU B CA 1
ATOM 2534 C C . LEU B 1 150 ? 12.648 -21.219 -20.281 1 96.75 150 LEU B C 1
ATOM 2536 O O . LEU B 1 150 ? 12.922 -22.109 -21.078 1 96.75 150 LEU B O 1
ATOM 2540 N N . VAL B 1 151 ? 12.062 -20.062 -20.547 1 96.12 151 VAL B N 1
ATOM 2541 C CA . VAL B 1 151 ? 11.711 -19.828 -21.953 1 96.12 151 VAL B CA 1
ATOM 2542 C C . VAL B 1 151 ? 12.07 -18.391 -22.328 1 96.12 151 VAL B C 1
ATOM 2544 O O . VAL B 1 151 ? 12.195 -17.531 -21.469 1 96.12 151 VAL B O 1
ATOM 2547 N N . ASP B 1 152 ? 12.289 -18.156 -23.656 1 92.12 152 ASP B N 1
ATOM 2548 C CA . ASP B 1 152 ? 12.555 -16.812 -24.156 1 92.12 152 ASP B CA 1
ATOM 2549 C C . ASP B 1 152 ? 11.258 -16.062 -24.438 1 92.12 152 ASP B C 1
ATOM 2551 O O . ASP B 1 152 ? 11.203 -14.828 -24.328 1 92.12 152 ASP B O 1
ATOM 2555 N N . ASP B 1 153 ? 10.266 -16.875 -24.859 1 90.62 153 ASP B N 1
ATOM 2556 C CA . ASP B 1 153 ? 8.961 -16.328 -25.219 1 90.62 153 ASP B CA 1
ATOM 2557 C C . ASP B 1 153 ? 7.828 -17.156 -24.625 1 90.62 153 ASP B C 1
ATOM 2559 O O . ASP B 1 153 ? 7.801 -18.375 -24.781 1 90.62 153 ASP B O 1
ATOM 2563 N N . LEU B 1 154 ? 6.934 -16.516 -23.859 1 90.31 154 LEU B N 1
ATOM 2564 C CA . LEU B 1 154 ? 5.859 -17.203 -23.172 1 90.31 154 LEU B CA 1
ATOM 2565 C C . LEU B 1 154 ? 4.785 -17.672 -24.141 1 90.31 154 LEU B C 1
ATOM 2567 O O . LEU B 1 154 ? 3.953 -18.516 -23.812 1 90.31 154 LEU B O 1
ATOM 2571 N N . ASN B 1 155 ? 4.688 -17.016 -25.266 1 77.31 155 ASN B N 1
ATOM 2572 C CA . ASN B 1 155 ? 3.709 -17.406 -26.281 1 77.31 155 ASN B CA 1
ATOM 2573 C C . ASN B 1 155 ? 4.246 -18.5 -27.188 1 77.31 155 ASN B C 1
ATOM 2575 O O . ASN B 1 155 ? 3.545 -18.969 -28.094 1 77.31 155 ASN B O 1
ATOM 2579 N N . ALA B 1 156 ? 5.605 -18.891 -26.984 1 61.25 156 ALA B N 1
ATOM 2580 C CA . ALA B 1 156 ? 6.16 -19.906 -27.891 1 61.25 156 ALA B CA 1
ATOM 2581 C C . ALA B 1 156 ? 5.551 -21.266 -27.609 1 61.25 156 ALA B C 1
ATOM 2583 O O . ALA B 1 156 ? 5.336 -21.641 -26.453 1 61.25 156 ALA B O 1
ATOM 2584 N N . PRO B 1 157 ? 4.883 -21.922 -28.656 1 51.91 157 PRO B N 1
ATOM 2585 C CA . PRO B 1 157 ? 4.344 -23.266 -28.5 1 51.91 157 PRO B CA 1
ATOM 2586 C C . PRO B 1 157 ? 5.309 -24.203 -27.75 1 51.91 157 PRO B C 1
ATOM 2588 O O . PRO B 1 157 ? 6.527 -24.078 -27.906 1 51.91 157 PRO B O 1
ATOM 2591 N N . SER B 1 158 ? 4.992 -24.703 -26.484 1 44.66 158 SER B N 1
ATOM 2592 C CA . SER B 1 158 ? 5.809 -25.719 -25.844 1 44.66 158 SER B CA 1
ATOM 2593 C C . SER B 1 158 ? 6.234 -26.797 -26.844 1 44.66 158 SER B C 1
ATOM 2595 O O . SER B 1 158 ? 5.5 -27.109 -27.781 1 44.66 158 SER B O 1
#

Foldseek 3Di:
DPLQQAEWEKEFEWEDEVPDIDWDAACDDDQHRDTGGWMTTADPPGDNLRRHQVRCCVRPVDHDDSVQKDWDDWDWDDDPPHSHIYIYTYIYGYDDDPDDDDDDDLVDDPCVPDAQCCVVCVVCVVVVFAKDKDFDAPDRHRTPDMDIGTDPDPPPDD/DPLQFAEWEKEFEWEDEVPDIDWDAACDDDQHRDTGGWMTTADPPGDNLRRNQVRCCVRPVDHDDSVQKDWDDWDWDDDPPHSHIYIYTYIYGYDDDPDDDDDDDLVDDPCVPDAQCCVVCVVCVVVVFAKDKDFDAPDRHRTPDMDIGTDPDPPPDD

pLDDT: mean 88.97, std 11.68, range [39.53, 98.25]

Organism: NCBI:txid69355

Sequence (316 aa):
MTAELTRRVLTLLFVREGDRLLLGYKKNGFGKGKWNGFGGKVKDGETVEAAAIRELEEESGVIVSYTSLKKLAKMEMEFEGWNELLEIHLFTTHTFCEMRPKWFHITDLPFSEMWADDSHWFPFLLAEKKFIAKFQFRDMETISSFFIKLVDDLNAPSMTAELTRRVLTLLFVREGDRLLLGYKKNGFGKGKWNGFGGKVKDGETVEAAAIRELEEESGVIVSYTSLKKLAKMEMEFEGWNELLEIHLFTTHTFCEMRPKWFHITDLPFSEMWADDSHWFPFLLAEKKFIAKFQFRDMETISSFFIKLVDDLNAPS

Radius of gyration: 23.35 Å; Cα contacts (8 Å, |Δi|>4): 707; chains: 2; bounding box: 35×86×49 Å

Solvent-accessible surface area (backbone atoms only — not comparable to full-atom values): 17013 Å² total; per-residue (Å²): 127,81,75,76,62,44,77,45,53,31,24,33,30,34,44,29,41,91,67,28,34,46,31,22,38,26,73,58,70,95,60,46,73,21,46,34,56,30,43,44,70,51,53,92,95,51,51,65,66,58,34,23,48,50,31,27,28,62,30,60,15,30,66,76,58,78,87,51,54,39,80,34,34,50,34,36,40,36,43,61,94,53,66,43,35,40,35,36,41,33,34,38,32,72,48,84,51,63,21,55,62,45,75,30,46,70,91,60,58,65,58,92,44,31,56,66,63,46,76,75,50,43,65,38,59,76,67,68,43,37,32,38,36,38,38,36,20,60,52,93,67,41,73,73,46,70,50,75,44,79,42,95,50,89,83,53,82,129,128,81,75,74,62,45,77,44,54,31,24,34,30,35,45,28,42,90,68,28,34,45,31,22,37,25,72,58,69,93,61,47,74,22,46,34,56,30,45,44,72,50,54,91,96,50,50,66,68,58,32,22,47,50,30,26,28,63,30,60,15,31,67,76,57,79,85,52,54,39,81,34,34,51,35,36,39,37,42,61,94,52,67,44,35,40,35,35,40,33,33,38,32,72,48,82,51,62,22,55,63,45,76,30,46,71,91,62,59,65,58,92,43,30,56,67,64,47,75,75,49,45,65,37,59,77,67,68,43,38,32,38,35,39,39,36,21,61,52,94,67,41,74,74,47,71,51,76,44,78,43,96,50,91,82,52,80,129